Protein 1E6U (pdb70)

Nearest PDB structures (foldseek):
  1e6u-assembly1_A-2  TM=1.003E+00  e=2.466E-68  Escherichia coli
  1e7q-assembly1_A-2  TM=1.003E+00  e=1.513E-66  Escherichia coli
  1e7r-assembly1_A-2  TM=1.002E+00  e=4.816E-65  Escherichia coli
  1bsv-assembly1_A  TM=9.997E-01  e=6.888E-65  Escherichia coli K-12
  1e7s-assembly1_A-2  TM=1.002E+00  e=2.016E-64  Escherichia coli

Foldseek 3Di:
DAAEEEEAPCLALLNVLLCVVCVPPPSYDYDYDDCVRAVLLDLVRLLVCLQPPRHQEYEHPDADDAAQVCLQVPVVCRQNSLLRSLCSNLVSCVVNVRQFYEAEAELQLFAQPADPPHELVSHPVHHGDVSCVSNSVSRVVSQVSQLVCCVPPVGHYAYEYEFAEAFPRDDQDLPGPRCLSNLLNQLLVCQVVVPQEDEDEADQQAKGFYAYSNLVSVLRVLLRPDPPVLQCVLAPSNSRYAYRGQSDIDTSNVLNVLSNVLSVPPHYYHYDNVGDDRDRYYHHDRVSSVVSPRHGDADSNRRSNNRSVSVVVPD

Secondary structure (DSSP, 8-state):
--EEEEEETTTSHHHHHHHHHHTT-TTEEEE---TTT--TT-HHHHHHHHHHH--SEEEE-------HHHHHH-HHHHHHHHHHHHHHHHHHHHHTT--EEEEE--GGGS-TT--SSB-GGGTTSSPPPGGGHHHHHHHHHHHHHHHHHHHHH--EEEEEEE-EEESTT----TT-SSHHHHHHHHHHHHHHHT-SEEEEES-S--EE-EEEHHHHHHHHHHHHHS-HHHHHHTSBTTB--EEES-S--EEHHHHHHHHHHHHT--SEEEEETTSPP--SB--B--HHHHHTT------HHHHHHHHHHHHHHT-

Sequence (315 aa):
AKQRVFIAGHRGMVGSAIRRQLEQRGDVELVLRTRDELNLLDSRAVHDFFASERIDQVYLAAAKVGGIVANNTYPADFIYQNMMIESNIIHAAHQNDVNKLLFLGSSCIYPKLAKQPMAESELLQGTLEPTNEPYAIAKIAGIKLCESYNRQYGRDYRSVMPTNLYGPHDNFHPSNSHVIPALLRRFHEATAQKAPDVVVWGSGTPMREFLHVDDMAAASIHVMELAHEVWLENTQPMLSHINVGTGVDCTIRELAQTIAKVVGYKGRVVFDASKPDGTPRKLLDVTRLHQLGWYHEISLEAGLASTYQWFLENQ

InterPro domains:
  IPR001509 NAD-dependent epimerase/dehydratase [PF01370] (6-227)
  IPR028614 GDP-L-fucose synthase/GDP-L-colitose synthase [MF_00956] (3-314)
  IPR028614 GDP-L-fucose synthase/GDP-L-colitose synthase [cd05239] (5-313)
  IPR036291 NAD(P)-binding domain superfamily [SSF51735] (1-318)

Organism: Escherichia coli (strain K12) (NCBI:txid83333)

Structure (mmCIF, N/CA/C/O backbone):
data_1E6U
#
_entry.id   1E6U
#
_cell.length_a   102.800
_cell.length_b   102.800
_cell.length_c   74.900
_cell.angle_alpha   90.00
_cell.angle_beta   90.00
_cell.angle_gamma   120.00
#
_symmetry.space_group_name_H-M   'P 32 2 1'
#
loop_
_entity.id
_entity.type
_entity.pdbx_description
1 polymer 'GDP-FUCOSE SYNTHETASE'
2 non-polymer 'NADP NICOTINAMIDE-ADENINE-DINUCLEOTIDE PHOSPHATE'
3 non-polymer ACETYLPHOSPHATE
4 non-polymer 'SULFATE ION'
5 non-polymer 2-AMINO-2-HYDROXYMETHYL-PROPANE-1,3-DIOL
6 water water
#
loop_
_atom_site.group_PDB
_atom_site.id
_atom_site.type_symbol
_atom_site.label_atom_id
_atom_site.label_alt_id
_atom_site.label_comp_id
_atom_site.label_asym_id
_atom_site.label_entity_id
_atom_site.label_seq_id
_atom_site.pdbx_PDB_ins_code
_atom_site.Cartn_x
_atom_site.Cartn_y
_atom_site.Cartn_z
_atom_site.occupancy
_atom_site.B_iso_or_equiv
_atom_site.auth_seq_id
_atom_site.auth_comp_id
_atom_site.auth_asym_id
_atom_site.auth_atom_id
_atom_site.pdbx_PDB_model_num
ATOM 1 N N . ALA A 1 2 ? 77.294 -7.956 45.295 1.00 67.96 2 ALA A N 1
ATOM 2 C CA . ALA A 1 2 ? 77.633 -7.267 44.030 1.00 63.78 2 ALA A CA 1
ATOM 3 C C . ALA A 1 2 ? 76.447 -6.402 43.592 1.00 58.11 2 ALA A C 1
ATOM 4 O O . ALA A 1 2 ? 75.308 -6.847 43.440 1.00 58.17 2 ALA A O 1
ATOM 6 N N . LYS A 1 3 ? 76.710 -5.102 43.579 1.00 53.06 3 LYS A N 1
ATOM 7 C CA . LYS A 1 3 ? 75.641 -4.191 43.138 1.00 45.61 3 LYS A CA 1
ATOM 8 C C . LYS A 1 3 ? 75.357 -4.516 41.661 1.00 45.71 3 LYS A C 1
ATOM 9 O O . LYS A 1 3 ? 76.239 -4.942 40.909 1.00 46.16 3 LYS A O 1
ATOM 15 N N . GLN A 1 4 ? 74.109 -4.337 41.282 1.00 38.46 4 GLN A N 1
ATOM 16 C CA . GLN A 1 4 ? 73.748 -4.466 39.850 1.00 35.14 4 GLN A CA 1
ATOM 17 C C . GLN A 1 4 ? 74.388 -3.271 39.111 1.00 31.77 4 GLN A C 1
ATOM 18 O O . GLN A 1 4 ? 74.229 -2.121 39.546 1.00 33.53 4 GLN A O 1
ATOM 24 N N . ARG A 1 5 ? 74.990 -3.513 37.975 1.00 29.55 5 ARG A N 1
ATOM 25 C CA . ARG A 1 5 ? 75.563 -2.494 37.110 1.00 27.92 5 ARG A CA 1
ATOM 26 C C . ARG A 1 5 ? 74.510 -2.084 36.073 1.00 26.21 5 ARG A C 1
ATOM 27 O O . ARG A 1 5 ? 74.012 -2.877 35.260 1.00 26.36 5 ARG A O 1
ATOM 35 N N . VAL A 1 6 ? 74.064 -0.835 36.235 1.00 24.20 6 VAL A N 1
ATOM 36 C CA . VAL A 1 6 ? 72.918 -0.316 35.482 1.00 23.79 6 VAL A CA 1
ATOM 37 C C . VAL A 1 6 ? 73.336 0.791 34.538 1.00 23.46 6 VAL A C 1
ATOM 38 O O . VAL A 1 6 ? 73.855 1.829 34.993 1.00 24.47 6 VAL A O 1
ATOM 42 N N . PHE A 1 7 ? 73.171 0.534 33.236 1.00 22.86 7 PHE A N 1
ATOM 43 C CA . PHE A 1 7 ? 73.488 1.551 32.240 1.00 22.63 7 PHE A CA 1
ATOM 44 C C . PHE A 1 7 ? 72.226 2.360 31.955 1.00 21.86 7 PHE A C 1
ATOM 45 O O . PHE A 1 7 ? 71.231 1.763 31.550 1.00 22.35 7 PHE A O 1
ATOM 53 N N . ILE A 1 8 ? 72.238 3.655 32.226 1.00 21.55 8 ILE A N 1
ATOM 54 C CA . ILE A 1 8 ? 71.131 4.529 31.857 1.00 20.73 8 ILE A CA 1
ATOM 55 C C . ILE A 1 8 ? 71.572 5.245 30.581 1.00 20.50 8 ILE A C 1
ATOM 56 O O . ILE A 1 8 ? 72.386 6.166 30.585 1.00 21.94 8 ILE A O 1
ATOM 61 N N . ALA A 1 9 ? 71.080 4.734 29.434 1.00 21.55 9 ALA A N 1
ATOM 62 C CA . ALA A 1 9 ? 71.393 5.373 28.156 1.00 20.17 9 ALA A CA 1
ATOM 63 C C . ALA A 1 9 ? 70.652 6.720 28.122 1.00 20.33 9 ALA A C 1
ATOM 6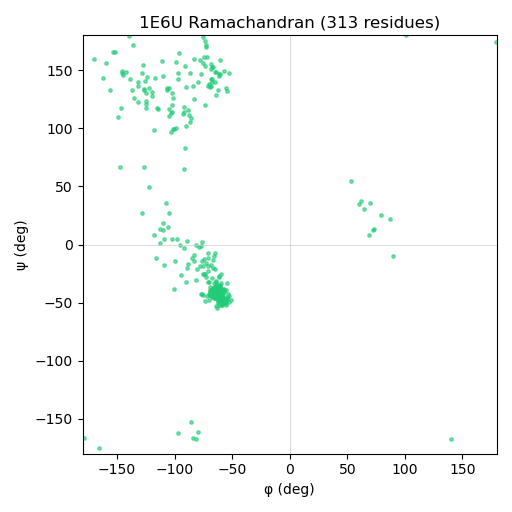4 O O . ALA A 1 9 ? 69.498 6.791 28.566 1.00 22.85 9 ALA A O 1
ATOM 66 N N . GLY A 1 10 ? 71.310 7.775 27.643 1.00 20.81 10 GLY A N 1
ATOM 67 C CA . GLY A 1 10 ? 70.655 9.084 27.610 1.00 21.97 10 GLY A CA 1
ATOM 68 C C . GLY A 1 10 ? 70.429 9.716 28.969 1.00 20.79 10 GLY A C 1
ATOM 69 O O . GLY A 1 10 ? 69.465 10.394 29.258 1.00 22.72 10 GLY A O 1
ATOM 70 N N . HIS A 1 11 ? 71.402 9.484 29.897 1.00 22.15 11 HIS A N 1
ATOM 71 C CA . HIS A 1 11 ? 71.214 9.926 31.274 1.00 22.85 11 HIS A CA 1
ATOM 72 C C . HIS A 1 11 ? 71.168 11.426 31.538 1.00 23.53 11 HIS A C 1
ATOM 73 O O . HIS A 1 11 ? 70.765 11.765 32.664 1.00 24.64 11 HIS A O 1
ATOM 80 N N . ARG A 1 12 ? 71.553 12.259 30.579 1.00 23.39 12 ARG A N 1
ATOM 81 C CA . ARG A 1 12 ? 71.399 13.692 30.751 1.00 24.39 12 ARG A CA 1
ATOM 82 C C . ARG A 1 12 ? 70.066 14.181 30.185 1.00 26.18 12 ARG A C 1
ATOM 83 O O . ARG A 1 12 ? 69.755 15.366 30.303 1.00 28.38 12 ARG A O 1
ATOM 91 N N . GLY A 1 13 ? 69.290 13.285 29.585 1.00 22.63 13 GLY A N 1
ATOM 92 C CA . GLY A 1 13 ? 68.000 13.700 29.059 1.00 24.19 13 GLY A CA 1
ATOM 93 C C . GLY A 1 13 ? 67.014 13.939 30.181 1.00 21.79 13 GLY A C 1
ATOM 94 O O . GLY A 1 13 ? 67.245 13.701 31.403 1.00 23.11 13 GLY A O 1
ATOM 95 N N . MET A 1 14 ? 65.827 14.417 29.813 1.00 23.41 14 MET A N 1
ATOM 96 C CA . MET A 1 14 ? 64.807 14.652 30.839 1.00 22.12 14 MET A CA 1
ATOM 97 C C . MET A 1 14 ? 64.428 13.417 31.623 1.00 21.69 14 MET A C 1
ATOM 98 O O . MET A 1 14 ? 64.436 13.356 32.864 1.00 22.94 14 MET A O 1
ATOM 103 N N . VAL A 1 15 ? 64.086 12.338 30.897 1.00 21.83 15 VAL A N 1
ATOM 104 C CA . VAL A 1 15 ? 63.681 11.093 31.553 1.00 20.67 15 VAL A CA 1
ATOM 105 C C . VAL A 1 15 ? 64.896 10.366 32.137 1.00 19.94 15 VAL A C 1
ATOM 106 O O . VAL A 1 15 ? 64.860 9.908 33.292 1.00 20.85 15 VAL A O 1
ATOM 110 N N . GLY A 1 16 ? 65.977 10.313 31.373 1.00 20.12 16 GLY A N 1
ATOM 111 C CA . GLY A 1 16 ? 67.183 9.602 31.847 1.00 21.21 16 GLY A CA 1
ATOM 112 C C . GLY A 1 16 ? 67.692 10.194 33.142 1.00 20.78 16 GLY A C 1
ATOM 113 O O . GLY A 1 16 ? 68.089 9.452 34.066 1.00 21.55 16 GLY A O 1
ATOM 114 N N . SER A 1 17 ? 67.666 11.529 33.219 1.00 20.38 17 SER A N 1
ATOM 115 C CA . SER A 1 17 ? 68.172 12.180 34.427 1.00 21.45 17 SER A CA 1
ATOM 116 C C . SER A 1 17 ? 67.262 11.927 35.611 1.00 21.00 17 SER A C 1
ATOM 117 O O . SER A 1 17 ? 67.718 11.807 36.768 1.00 22.33 17 SER A O 1
ATOM 120 N N . ALA A 1 18 ? 65.946 11.877 35.395 1.00 20.42 18 ALA A N 1
ATOM 121 C CA . ALA A 1 18 ? 64.987 11.528 36.438 1.00 19.83 18 ALA A CA 1
ATOM 122 C C . ALA A 1 18 ? 65.253 10.139 37.006 1.00 19.21 18 ALA A C 1
ATOM 123 O O . ALA A 1 18 ? 65.205 9.882 38.210 1.00 22.08 18 ALA A O 1
ATOM 125 N N . ILE A 1 19 ? 65.528 9.173 36.097 1.00 20.77 19 ILE A N 1
ATOM 126 C CA . ILE A 1 19 ? 65.828 7.796 36.553 1.00 21.06 19 ILE A CA 1
ATOM 127 C C . ILE A 1 19 ? 67.156 7.831 37.309 1.00 20.23 19 ILE A C 1
ATOM 128 O O . ILE A 1 19 ? 67.258 7.259 38.403 1.00 22.49 19 ILE A O 1
ATOM 133 N N . ARG A 1 20 ? 68.140 8.589 36.831 1.00 20.92 20 ARG A N 1
ATOM 134 C CA . ARG A 1 20 ? 69.441 8.674 37.501 1.00 23.09 20 ARG A CA 1
ATOM 135 C C . ARG A 1 20 ? 69.288 9.271 38.903 1.00 23.42 20 ARG A C 1
ATOM 136 O O . ARG A 1 20 ? 69.910 8.762 39.851 1.00 25.55 20 ARG A O 1
ATOM 150 N N . ARG A 1 21 ? 68.464 10.306 39.043 1.00 22.58 21 ARG A N 1
ATOM 151 C CA . ARG A 1 21 ? 68.357 10.918 40.390 1.00 24.11 21 ARG A CA 1
ATOM 152 C C . ARG A 1 21 ? 67.782 9.933 41.387 1.00 26.34 21 ARG A C 1
ATOM 153 O O . ARG A 1 21 ? 68.171 9.908 42.566 1.00 30.36 21 ARG A O 1
ATOM 161 N N . GLN A 1 22 ? 66.870 9.066 40.986 1.00 24.54 22 GLN A N 1
ATOM 162 C CA . GLN A 1 22 ? 66.346 8.056 41.901 1.00 26.57 22 GLN A CA 1
ATOM 163 C C . GLN A 1 22 ? 67.303 6.913 42.140 1.00 27.60 22 GLN A C 1
ATOM 164 O O . GLN A 1 22 ? 67.509 6.530 43.300 1.00 31.60 22 GLN A O 1
ATOM 170 N N . LEU A 1 23 ? 67.974 6.395 41.130 1.00 24.86 23 LEU A N 1
ATOM 171 C CA . LEU A 1 23 ? 68.881 5.263 41.320 1.00 26.33 23 LEU A CA 1
ATOM 172 C C . LEU A 1 23 ? 70.184 5.668 41.989 1.00 32.74 23 LEU A C 1
ATOM 173 O O . LEU A 1 23 ? 70.755 4.825 42.714 1.00 38.70 23 LEU A O 1
ATOM 178 N N . GLU A 1 24 ? 70.586 6.917 41.850 1.00 31.05 24 GLU A N 1
ATOM 179 C CA . GLU A 1 24 ? 71.802 7.431 42.483 1.00 35.98 24 GLU A CA 1
ATOM 180 C C . GLU A 1 24 ? 71.658 7.269 43.994 1.00 38.61 24 GLU A C 1
ATOM 181 O O . GLU A 1 24 ? 72.643 7.115 44.705 1.00 44.37 24 GLU A O 1
ATOM 187 N N . GLN A 1 25 ? 70.438 7.232 44.496 1.00 45.66 25 GLN A N 1
ATOM 188 C CA . GLN A 1 25 ? 70.268 6.891 45.900 1.00 49.86 25 GLN A CA 1
ATOM 189 C C . GLN A 1 25 ? 70.381 5.439 46.325 1.00 53.75 25 GLN A C 1
ATOM 190 O O . GLN A 1 25 ? 70.445 5.145 47.525 1.00 59.15 25 GLN A O 1
ATOM 196 N N . ARG A 1 26 ? 70.603 4.496 45.442 1.00 49.14 26 ARG A N 1
ATOM 197 C CA . ARG A 1 26 ? 70.418 3.064 45.667 1.00 46.11 26 ARG A CA 1
ATOM 198 C C . ARG A 1 26 ? 71.768 2.377 45.846 1.00 48.40 26 ARG A C 1
ATOM 199 O O . ARG A 1 26 ? 72.598 2.337 44.939 1.00 49.26 26 ARG A O 1
ATOM 207 N N . GLY A 1 27 ? 72.030 1.936 47.058 1.00 51.37 27 GLY A N 1
ATOM 208 C CA . GLY A 1 27 ? 73.331 1.330 47.357 1.00 51.25 27 GLY A CA 1
ATOM 209 C C . GLY A 1 27 ? 73.414 -0.036 46.681 1.00 54.25 27 GLY A C 1
ATOM 210 O O . GLY A 1 27 ? 74.536 -0.552 46.585 1.00 57.47 27 GLY A O 1
ATOM 211 N N . ASP A 1 28 ? 72.266 -0.520 46.188 1.00 50.44 28 ASP A N 1
ATOM 212 C CA . ASP A 1 28 ? 72.344 -1.845 45.519 1.00 47.62 28 ASP A CA 1
ATOM 213 C C . ASP A 1 28 ? 72.646 -1.661 44.052 1.00 48.81 28 ASP A C 1
ATOM 214 O O . ASP A 1 28 ? 72.456 -2.645 43.289 1.00 51.18 28 ASP A O 1
ATOM 219 N N . VAL A 1 29 ? 72.838 -0.382 43.648 1.00 44.11 29 VAL A N 1
ATOM 220 C CA . VAL A 1 29 ? 73.037 -0.135 42.211 1.00 34.09 29 VAL A CA 1
ATOM 221 C C . VAL A 1 29 ? 74.303 0.649 41.907 1.00 32.36 29 VAL A C 1
ATOM 222 O O . VAL A 1 29 ? 74.684 1.628 42.576 1.00 35.93 29 VAL A O 1
ATOM 226 N N . GLU A 1 30 ? 75.074 0.173 40.937 1.00 29.49 30 GLU A N 1
ATOM 227 C CA . GLU A 1 30 ? 76.206 0.899 40.396 1.00 28.21 30 GLU A CA 1
ATOM 228 C C . GLU A 1 30 ? 75.819 1.448 39.023 1.00 27.24 30 GLU A C 1
ATOM 229 O O . GLU A 1 30 ? 75.623 0.675 38.086 1.00 28.64 30 GLU A O 1
ATOM 235 N N . LEU A 1 31 ? 75.796 2.782 38.904 1.00 26.80 31 LEU A N 1
ATOM 236 C CA . LEU A 1 31 ? 75.403 3.383 37.645 1.00 27.20 31 LEU A CA 1
ATOM 237 C C . LEU A 1 31 ? 76.602 3.445 36.707 1.00 28.57 31 LEU A C 1
ATOM 238 O O . LEU A 1 31 ? 77.711 3.864 37.056 1.00 32.19 31 LEU A O 1
ATOM 243 N N . VAL A 1 32 ? 76.349 3.094 35.447 1.00 29.18 32 VAL A N 1
ATOM 244 C CA . VAL A 1 32 ? 77.302 3.209 34.367 1.00 28.53 32 VAL A CA 1
ATOM 245 C C . VAL A 1 32 ? 76.734 4.227 33.398 1.00 26.98 32 VAL A C 1
ATOM 246 O O . VAL A 1 32 ? 75.642 4.012 32.817 1.00 30.00 32 VAL A O 1
ATOM 250 N N . LEU A 1 33 ? 77.426 5.331 33.195 1.00 25.52 33 LEU A N 1
ATOM 251 C CA . LEU A 1 33 ? 76.911 6.467 32.457 1.00 26.44 33 LEU A CA 1
ATOM 252 C C . LEU A 1 33 ? 77.938 6.937 31.436 1.00 29.15 33 LEU A C 1
ATOM 253 O O . LEU A 1 33 ? 79.127 7.022 31.742 1.00 30.49 33 LEU A O 1
ATOM 258 N N . ARG A 1 34 ? 77.486 7.229 30.225 1.00 25.96 34 ARG A N 1
ATOM 259 C CA . ARG A 1 34 ? 78.363 7.734 29.182 1.00 27.00 34 ARG A CA 1
ATOM 260 C C . ARG A 1 34 ? 77.663 8.893 28.494 1.00 28.86 34 ARG A C 1
ATOM 261 O O . ARG A 1 34 ? 76.513 8.778 28.063 1.00 29.02 34 ARG A O 1
ATOM 269 N N . THR A 1 35 ? 78.306 10.058 28.406 1.00 29.72 35 THR A N 1
ATOM 270 C CA . THR A 1 35 ? 77.696 11.163 27.677 1.00 31.98 35 THR A CA 1
ATOM 271 C C . THR A 1 35 ? 77.779 10.822 26.180 1.00 32.91 35 THR A C 1
ATOM 272 O O . THR A 1 35 ? 78.484 9.920 25.731 1.00 30.95 35 THR A O 1
ATOM 276 N N . ARG A 1 36 ? 77.067 11.634 25.390 1.00 34.05 36 ARG A N 1
ATOM 277 C CA . ARG A 1 36 ? 77.095 11.445 23.935 1.00 36.38 36 ARG A CA 1
ATOM 278 C C . ARG A 1 36 ? 78.514 11.595 23.388 1.00 36.90 36 ARG A C 1
ATOM 279 O O . ARG A 1 36 ? 78.951 10.819 22.542 1.00 41.79 36 ARG A O 1
ATOM 287 N N . ASP A 1 37 ? 79.295 12.532 23.961 1.00 38.89 37 ASP A N 1
ATOM 288 C CA . ASP A 1 37 ? 80.684 12.666 23.523 1.00 41.75 37 ASP A CA 1
ATOM 289 C C . ASP A 1 37 ? 81.497 11.421 23.827 1.00 36.78 37 ASP A C 1
ATOM 290 O O . ASP A 1 37 ? 82.377 11.047 23.044 1.00 43.64 37 ASP A O 1
ATOM 295 N N . GLU A 1 38 ? 81.207 10.689 24.898 1.00 34.99 38 GLU A N 1
ATOM 296 C CA . GLU A 1 38 ? 81.941 9.471 25.221 1.00 34.59 38 GLU A CA 1
ATOM 297 C C . GLU A 1 38 ? 81.465 8.245 24.441 1.00 34.94 38 GLU A C 1
ATOM 298 O O . GLU A 1 38 ? 82.222 7.306 24.233 1.00 37.18 38 GLU A O 1
ATOM 304 N N . LEU A 1 39 ? 80.177 8.229 24.099 1.00 30.41 39 LEU A N 1
ATOM 305 C CA . LEU A 1 39 ? 79.617 7.068 23.416 1.00 27.59 39 LEU A CA 1
ATOM 306 C C . LEU A 1 39 ? 78.483 7.518 22.504 1.00 27.51 39 LEU A C 1
ATOM 307 O O . LEU A 1 39 ? 77.422 7.896 23.014 1.00 28.47 39 LEU A O 1
ATOM 312 N N . ASN A 1 40 ? 78.711 7.461 21.215 1.00 26.80 40 ASN A N 1
ATOM 313 C CA . ASN A 1 40 ? 77.705 7.813 20.215 1.00 27.38 40 ASN A CA 1
ATOM 314 C C . ASN A 1 40 ? 76.871 6.559 19.932 1.00 25.87 40 ASN A C 1
ATOM 315 O O . ASN A 1 40 ? 77.355 5.581 19.405 1.00 25.84 40 ASN A O 1
ATOM 320 N N . LEU A 1 41 ? 75.642 6.558 20.462 1.00 22.39 41 LEU A N 1
ATOM 321 C CA . LEU A 1 41 ? 74.776 5.387 20.376 1.00 22.52 41 LEU A CA 1
ATOM 322 C C . LEU A 1 41 ? 74.335 5.016 18.975 1.00 22.45 41 LEU A C 1
ATOM 323 O O . LEU A 1 41 ? 73.791 3.918 18.771 1.00 23.28 41 LEU A O 1
ATOM 328 N N . LEU A 1 42 ? 74.600 5.886 18.002 1.00 24.10 42 LEU A N 1
ATOM 329 C CA . LEU A 1 42 ? 74.367 5.546 16.596 1.00 23.04 42 LEU A CA 1
ATOM 330 C C . LEU A 1 42 ? 75.465 4.634 16.015 1.00 24.04 4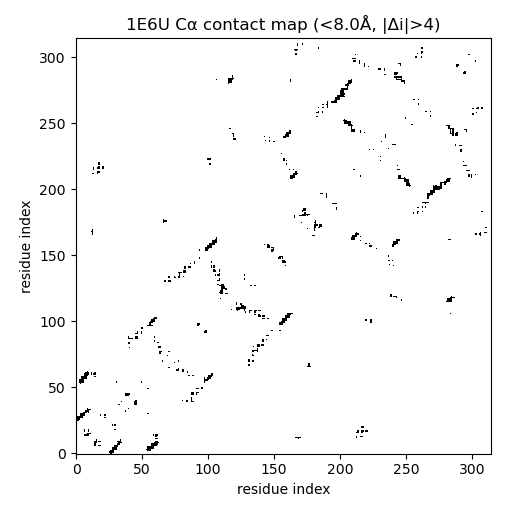2 LEU A C 1
ATOM 331 O O . LEU A 1 42 ? 75.255 4.058 14.941 1.00 27.52 42 LEU A O 1
ATOM 336 N N . ASP A 1 43 ? 76.621 4.588 16.671 1.00 26.17 43 ASP A N 1
ATOM 337 C CA . ASP A 1 43 ? 77.764 3.835 16.140 1.00 27.73 43 ASP A CA 1
ATOM 338 C C . ASP A 1 43 ? 77.729 2.405 16.655 1.00 28.57 43 ASP A C 1
ATOM 339 O O . ASP A 1 43 ? 78.037 2.144 17.821 1.00 29.67 43 ASP A O 1
ATOM 344 N N . SER A 1 44 ? 77.280 1.467 15.807 1.00 27.01 44 SER A N 1
ATOM 345 C CA . SER A 1 44 ? 77.124 0.090 16.217 1.00 28.04 44 SER A CA 1
ATOM 346 C C . SER A 1 44 ? 78.385 -0.467 16.879 1.00 29.90 44 SER A C 1
ATOM 347 O O . SER A 1 44 ? 78.318 -1.121 17.905 1.00 28.26 44 SER A O 1
ATOM 350 N N . ARG A 1 45 ? 79.517 -0.227 16.222 1.00 32.35 45 ARG A N 1
ATOM 351 C CA . ARG A 1 45 ? 80.782 -0.740 16.755 1.00 33.12 45 ARG A CA 1
ATOM 352 C C . ARG A 1 45 ? 81.078 -0.231 18.158 1.00 29.99 45 ARG A C 1
ATOM 353 O O . ARG A 1 45 ? 81.469 -0.987 19.049 1.00 31.92 45 ARG A O 1
ATOM 361 N N . ALA A 1 46 ? 80.857 1.069 18.358 1.00 28.85 46 ALA A N 1
ATOM 362 C CA . ALA A 1 46 ? 81.122 1.670 19.668 1.00 28.78 46 ALA A CA 1
ATOM 363 C C . ALA A 1 46 ? 80.189 1.113 20.740 1.00 27.50 46 ALA A C 1
ATOM 364 O O . ALA A 1 46 ? 80.602 0.880 21.878 1.00 26.95 46 ALA A O 1
ATOM 366 N N . VAL A 1 47 ? 78.931 0.879 20.365 1.00 26.75 47 VAL A N 1
ATOM 367 C CA . VAL A 1 47 ? 77.966 0.349 21.332 1.00 26.17 47 VAL A CA 1
ATOM 368 C C . VAL A 1 47 ? 78.316 -1.081 21.700 1.00 27.20 47 VAL A C 1
ATOM 369 O O . VAL A 1 47 ? 78.322 -1.440 22.889 1.00 27.07 47 VAL A O 1
ATOM 373 N N . HIS A 1 48 ? 78.681 -1.894 20.696 1.00 26.38 48 HIS A N 1
ATOM 374 C CA . HIS A 1 48 ? 79.086 -3.256 20.995 1.00 28.83 48 HIS A CA 1
ATOM 375 C C . HIS A 1 48 ? 80.332 -3.265 21.883 1.00 29.53 48 HIS A C 1
ATOM 376 O O . HIS A 1 48 ? 80.405 -4.050 22.835 1.00 30.40 48 HIS A O 1
ATOM 388 N N . ASP A 1 49 ? 81.301 -2.393 21.602 1.00 29.66 49 ASP A N 1
ATOM 389 C CA . ASP A 1 49 ? 82.536 -2.397 22.388 1.00 31.37 49 ASP A CA 1
ATOM 390 C C . ASP A 1 49 ? 82.263 -2.024 23.839 1.00 30.93 49 ASP A C 1
ATOM 391 O O . ASP A 1 49 ? 82.890 -2.544 24.773 1.00 34.76 49 ASP A O 1
ATOM 396 N N . PHE A 1 50 ? 81.313 -1.094 24.034 1.00 29.61 50 PHE A N 1
ATOM 397 C CA . PHE A 1 50 ? 80.947 -0.676 25.382 1.00 26.62 50 PHE A CA 1
ATOM 398 C C . PHE A 1 50 ? 80.358 -1.882 26.102 1.00 28.80 50 PHE A C 1
ATOM 399 O O . PHE A 1 50 ? 80.759 -2.202 27.233 1.00 29.66 50 PHE A O 1
ATOM 407 N N . PHE A 1 51 ? 79.349 -2.552 25.511 1.00 26.49 51 PHE A N 1
ATOM 408 C CA . PHE A 1 51 ? 78.782 -3.707 26.196 1.00 27.52 51 PHE A CA 1
ATOM 409 C C . PHE A 1 51 ? 79.790 -4.843 26.358 1.00 29.50 51 PHE A C 1
ATOM 410 O O . PHE A 1 51 ? 79.665 -5.587 27.348 1.00 31.91 51 PHE A O 1
ATOM 418 N N . ALA A 1 52 ? 80.727 -4.996 25.422 1.00 30.49 52 ALA A N 1
ATOM 419 C CA . ALA A 1 52 ? 81.691 -6.090 25.549 1.00 33.53 52 ALA A CA 1
ATOM 420 C C . ALA A 1 52 ? 82.740 -5.800 26.618 1.00 35.19 52 ALA A C 1
ATOM 421 O O . ALA A 1 52 ? 83.370 -6.763 27.066 1.00 40.66 52 ALA A O 1
ATOM 423 N N . SER A 1 53 ? 82.851 -4.583 27.110 1.00 34.17 53 SER A N 1
ATOM 424 C CA . SER A 1 53 ? 83.803 -4.282 28.154 1.00 34.99 53 SER A CA 1
ATOM 425 C C . SER A 1 53 ? 83.283 -3.826 29.490 1.00 35.51 53 SER A C 1
ATOM 426 O O . SER A 1 53 ? 84.063 -3.795 30.451 1.00 42.20 53 SER A O 1
ATOM 429 N N . GLU A 1 54 ? 81.999 -3.476 29.643 1.00 32.44 54 GLU A N 1
ATOM 430 C CA . GLU A 1 54 ? 81.538 -2.857 30.869 1.00 33.35 54 GLU A CA 1
ATOM 431 C C . GLU A 1 54 ? 80.651 -3.653 31.790 1.00 33.17 54 GLU A C 1
ATOM 432 O O . GLU A 1 54 ? 80.161 -3.157 32.834 1.00 37.80 54 GLU A O 1
ATOM 438 N N . ARG A 1 55 ? 80.417 -4.917 31.481 1.00 35.44 55 ARG A N 1
ATOM 439 C CA . ARG A 1 55 ? 79.782 -5.840 32.423 1.00 33.68 55 ARG A CA 1
ATOM 440 C C . ARG A 1 55 ? 78.472 -5.285 32.961 1.00 34.31 55 ARG A C 1
ATOM 441 O O . ARG A 1 55 ? 78.197 -5.225 34.149 1.00 34.76 55 ARG A O 1
ATOM 449 N N . ILE A 1 56 ? 77.559 -4.920 32.071 1.00 29.20 56 ILE A N 1
ATOM 450 C CA . ILE A 1 56 ? 76.249 -4.382 32.411 1.00 28.04 56 ILE A CA 1
ATOM 451 C C . ILE A 1 56 ? 75.255 -5.458 32.803 1.00 25.98 56 ILE A C 1
ATOM 452 O O . ILE A 1 56 ? 75.193 -6.516 32.158 1.00 28.90 56 ILE A O 1
ATOM 457 N N . ASP A 1 57 ? 74.432 -5.211 33.804 1.00 25.36 57 ASP A N 1
ATOM 458 C CA . ASP A 1 57 ? 73.361 -6.111 34.218 1.00 25.70 57 ASP A CA 1
ATOM 459 C C . ASP A 1 57 ? 72.013 -5.644 33.689 1.00 25.12 57 ASP A C 1
ATOM 460 O O . ASP A 1 57 ? 71.120 -6.473 33.443 1.00 25.42 57 ASP A O 1
ATOM 465 N N . GLN A 1 58 ? 71.760 -4.331 33.666 1.00 23.24 58 GLN A N 1
ATOM 466 C CA . GLN A 1 58 ? 70.443 -3.813 33.269 1.00 21.70 58 GLN A CA 1
ATOM 467 C C . GLN A 1 58 ? 70.681 -2.534 32.466 1.00 21.24 58 GLN A C 1
ATOM 468 O O . GLN A 1 58 ? 71.609 -1.803 32.681 1.00 22.36 58 GLN A O 1
ATOM 474 N N . VAL A 1 59 ? 69.763 -2.297 31.510 1.00 20.62 59 VAL A N 1
ATOM 475 C CA . VAL A 1 59 ? 69.796 -1.090 30.708 1.00 20.65 59 VAL A CA 1
ATOM 476 C C . VAL A 1 59 ? 68.440 -0.365 30.804 1.00 18.50 59 VAL A C 1
ATOM 477 O O . VAL A 1 59 ? 67.393 -0.973 30.576 1.00 19.24 59 VAL A O 1
ATOM 481 N N . TYR A 1 60 ? 68.497 0.922 31.092 1.00 19.70 60 TYR A N 1
ATOM 482 C CA . TYR A 1 60 ? 67.337 1.806 30.892 1.00 18.37 60 TYR A CA 1
ATOM 483 C C . TYR A 1 60 ? 67.592 2.590 29.607 1.00 19.26 60 TYR A C 1
ATOM 484 O O . TYR A 1 60 ? 68.574 3.350 29.510 1.00 21.74 60 TYR A O 1
ATOM 493 N N . LEU A 1 61 ? 66.762 2.318 28.607 1.00 19.42 61 LEU A N 1
ATOM 494 C CA . LEU A 1 61 ? 67.007 2.897 27.265 1.00 20.37 61 LEU A CA 1
ATOM 495 C C . LEU A 1 61 ? 66.289 4.221 27.148 1.00 20.10 61 LEU A C 1
ATOM 496 O O . LEU A 1 61 ? 65.166 4.255 26.668 1.00 23.44 61 LEU A O 1
ATOM 501 N N . ALA A 1 62 ? 66.923 5.274 27.654 1.00 21.48 62 ALA A N 1
ATOM 502 C CA . ALA A 1 62 ? 66.311 6.611 27.711 1.00 22.48 62 ALA A CA 1
ATOM 503 C C . ALA A 1 62 ? 66.972 7.559 26.748 1.00 22.34 62 ALA A C 1
ATOM 504 O O . ALA A 1 62 ? 66.790 8.787 26.837 1.00 25.76 62 ALA A O 1
ATOM 506 N N . ALA A 1 63 ? 67.795 7.076 25.825 1.00 20.29 63 ALA A N 1
ATOM 507 C CA . ALA A 1 63 ? 68.395 7.856 24.763 1.00 21.35 63 ALA A CA 1
ATOM 508 C C . ALA A 1 63 ? 67.487 7.835 23.535 1.00 24.35 63 ALA A C 1
ATOM 509 O O . ALA A 1 63 ? 67.005 6.766 23.141 1.00 24.11 63 ALA A O 1
ATOM 511 N N . ALA A 1 64 ? 67.286 8.986 22.909 1.00 22.37 64 ALA A N 1
ATOM 512 C CA . ALA A 1 64 ? 66.409 9.108 21.753 1.00 20.08 64 ALA A CA 1
ATOM 513 C C . ALA A 1 64 ? 66.590 10.483 21.121 1.00 21.86 64 ALA A C 1
ATOM 514 O O . ALA A 1 64 ? 67.090 11.395 21.800 1.00 23.13 64 ALA A O 1
ATOM 516 N N . LYS A 1 65 ? 66.208 10.610 19.873 1.00 21.24 65 LYS A N 1
ATOM 517 C CA . LYS A 1 65 ? 66.044 11.897 19.220 1.00 22.19 65 LYS A CA 1
ATOM 518 C C . LYS A 1 65 ? 64.570 12.280 19.419 1.00 20.85 65 LYS A C 1
ATOM 519 O O . LYS A 1 65 ? 63.678 11.592 18.897 1.00 20.47 65 LYS A O 1
ATOM 525 N N . VAL A 1 66 ? 64.358 13.340 20.186 1.00 21.46 66 VAL A N 1
ATOM 526 C CA . VAL A 1 66 ? 63.013 13.778 20.587 1.00 21.63 66 VAL A CA 1
ATOM 527 C C . VAL A 1 66 ? 62.844 15.253 20.255 1.00 22.50 66 VAL A C 1
ATOM 528 O O . VAL A 1 66 ? 63.829 16.002 20.356 1.00 26.56 66 VAL A O 1
ATOM 532 N N . GLY A 1 67 ? 61.610 15.626 19.911 1.00 21.40 67 GLY A N 1
ATOM 533 C CA . GLY A 1 67 ? 61.336 17.045 19.641 1.00 22.66 67 GLY A CA 1
ATOM 534 C C . GLY A 1 67 ? 59.828 17.259 19.616 1.00 21.84 67 GLY A C 1
ATOM 535 O O . GLY A 1 67 ? 59.018 16.357 19.804 1.00 24.17 67 GLY A O 1
ATOM 536 N N . GLY A 1 68 ? 59.475 18.495 19.278 1.00 24.44 68 GLY A N 1
ATOM 537 C CA . GLY A 1 68 ? 58.102 18.920 19.165 1.00 24.36 68 GLY A CA 1
ATOM 538 C C . GLY A 1 68 ? 57.569 18.884 17.755 1.00 21.35 68 GLY A C 1
ATOM 539 O O . GLY A 1 68 ? 58.086 18.174 16.884 1.00 21.26 68 GLY A O 1
ATOM 540 N N . ILE A 1 69 ? 56.457 19.593 17.516 1.00 20.29 69 ILE A N 1
ATOM 541 C CA . ILE A 1 69 ? 55.777 19.492 16.244 1.00 21.00 69 ILE A CA 1
ATOM 542 C C . ILE A 1 69 ? 56.639 20.007 15.094 1.00 20.74 69 ILE A C 1
ATOM 543 O O . ILE A 1 69 ? 56.623 19.346 14.038 1.00 21.70 69 ILE A O 1
ATOM 551 N N . VAL A 1 70 ? 57.298 21.143 15.241 1.00 18.98 70 VAL A N 1
ATOM 552 C CA . VAL A 1 70 ? 58.101 21.649 14.120 1.00 20.31 70 VAL A CA 1
ATOM 553 C C . VAL A 1 70 ? 59.224 20.676 13.845 1.00 21.00 70 VAL A C 1
ATOM 554 O O . VAL A 1 70 ? 59.461 20.319 12.684 1.00 21.62 70 VAL A O 1
ATOM 558 N N . ALA A 1 71 ? 59.905 20.200 14.893 1.00 19.18 71 ALA A N 1
ATOM 559 C CA . ALA A 1 71 ? 61.052 19.324 14.673 1.00 20.23 71 ALA A CA 1
ATOM 560 C C . ALA A 1 71 ? 60.630 18.033 13.989 1.00 19.20 71 ALA A C 1
ATOM 561 O O . ALA A 1 71 ? 61.292 17.606 13.049 1.00 20.54 71 ALA A O 1
ATOM 563 N N . ASN A 1 72 ? 59.563 17.411 14.453 1.00 18.72 72 ASN A N 1
ATOM 564 C CA . ASN A 1 72 ? 59.137 16.141 13.884 1.00 19.19 72 ASN A CA 1
ATOM 565 C C . ASN A 1 72 ? 58.735 16.301 12.420 1.00 21.87 72 ASN A C 1
ATOM 566 O O . ASN A 1 72 ? 58.910 15.334 11.654 1.00 27.04 72 ASN A O 1
ATOM 571 N N . ASN A 1 73 ? 58.095 17.394 12.029 1.00 20.03 73 ASN A N 1
ATOM 572 C CA . ASN A 1 73 ? 57.740 17.573 10.632 1.00 20.12 73 ASN A CA 1
ATOM 573 C C . ASN A 1 73 ? 58.886 18.076 9.761 1.00 21.20 73 ASN A C 1
ATOM 574 O O . ASN A 1 73 ? 58.806 17.896 8.538 1.00 23.89 73 ASN A O 1
ATOM 579 N N . THR A 1 74 ? 59.897 18.689 10.389 1.00 19.89 74 THR A N 1
ATOM 580 C CA . THR A 1 74 ? 60.985 19.253 9.585 1.00 20.67 74 THR A CA 1
ATOM 581 C C . THR A 1 74 ? 62.114 18.284 9.342 1.00 19.73 74 THR A C 1
ATOM 582 O O . THR A 1 74 ? 62.794 18.347 8.318 1.00 20.24 74 THR A O 1
ATOM 586 N N . TYR A 1 75 ? 62.372 17.384 10.323 1.00 18.41 75 TYR A N 1
ATOM 587 C CA . TYR A 1 75 ? 63.486 16.463 10.235 1.00 17.95 75 TYR A CA 1
ATOM 588 C C . TYR A 1 75 ? 63.020 15.002 10.317 1.00 16.34 75 TYR A C 1
ATOM 589 O O . TYR A 1 75 ? 63.512 14.238 11.156 1.00 18.93 75 TYR A O 1
ATOM 598 N N . PRO A 1 76 ? 62.036 14.612 9.535 1.00 17.05 76 PRO A N 1
ATOM 599 C CA . PRO A 1 76 ? 61.437 13.282 9.722 1.00 17.20 76 PRO A CA 1
ATOM 600 C C . PRO A 1 76 ? 62.447 12.183 9.557 1.00 17.41 76 PRO A C 1
ATOM 601 O O . PRO A 1 76 ? 62.389 11.141 10.240 1.00 18.22 76 PRO A O 1
ATOM 605 N N . ALA A 1 77 ? 63.388 12.271 8.600 1.00 16.29 77 ALA A N 1
ATOM 606 C CA . ALA A 1 77 ? 64.360 11.242 8.362 1.00 17.42 77 ALA A CA 1
ATOM 607 C C . ALA A 1 77 ? 65.244 11.064 9.576 1.00 18.06 77 ALA A C 1
ATOM 608 O O . ALA A 1 77 ? 65.542 9.957 10.023 1.00 19.56 77 ALA A O 1
ATOM 610 N N . ASP A 1 78 ? 65.655 12.164 10.199 1.00 18.43 78 ASP A N 1
ATOM 611 C CA . ASP A 1 78 ? 66.495 12.128 11.379 1.00 18.61 78 ASP A CA 1
ATOM 612 C C . ASP A 1 78 ? 65.763 11.448 12.522 1.00 18.03 78 ASP A C 1
ATOM 613 O O . ASP A 1 78 ? 66.351 10.615 13.235 1.00 21.55 78 ASP A O 1
ATOM 618 N N . PHE A 1 79 ? 64.462 11.701 12.684 1.00 17.15 79 PHE A N 1
ATOM 619 C CA . PHE A 1 79 ? 63.710 11.102 13.782 1.00 18.96 79 PHE A CA 1
ATOM 620 C C . PHE A 1 79 ? 63.573 9.600 13.599 1.00 19.06 79 PHE A C 1
ATOM 621 O O . PHE A 1 79 ? 63.690 8.855 14.578 1.00 24.73 79 PHE A O 1
ATOM 629 N N . ILE A 1 80 ? 63.227 9.135 12.388 1.00 16.98 80 ILE A N 1
ATOM 630 C CA . ILE A 1 80 ? 63.068 7.694 12.235 1.00 15.56 80 ILE A CA 1
ATOM 631 C C . ILE A 1 80 ? 64.415 7.014 12.235 1.00 15.37 80 ILE A C 1
ATOM 632 O O . ILE A 1 80 ? 64.610 5.978 12.930 1.00 17.22 80 ILE A O 1
ATOM 637 N N . TYR A 1 81 ? 65.400 7.466 11.478 1.00 16.60 81 TYR A N 1
ATOM 638 C CA . TYR A 1 81 ? 66.701 6.802 11.375 1.00 16.63 81 TYR A CA 1
ATOM 639 C C . TYR A 1 81 ? 67.406 6.740 12.716 1.00 16.62 81 TYR A C 1
ATOM 640 O O . TYR A 1 81 ? 67.896 5.706 13.161 1.00 17.65 81 TYR A O 1
ATOM 649 N N . GLN A 1 82 ? 67.524 7.903 13.387 1.00 17.11 82 GLN A N 1
ATOM 650 C CA . GLN A 1 82 ? 68.342 7.916 14.601 1.00 17.45 82 GLN A CA 1
ATOM 651 C C . GLN A 1 82 ? 67.704 7.025 15.648 1.00 16.09 82 GLN A C 1
ATOM 652 O O . GLN A 1 82 ? 68.439 6.300 16.361 1.00 18.96 82 GLN A O 1
ATOM 658 N N . ASN A 1 83 ? 66.402 7.063 15.833 1.00 16.91 83 ASN A N 1
ATOM 659 C CA . ASN A 1 83 ? 65.770 6.229 16.853 1.00 17.53 83 ASN A CA 1
ATOM 660 C C . ASN A 1 83 ? 65.866 4.754 16.464 1.00 19.44 83 ASN A C 1
ATOM 661 O O . ASN A 1 83 ? 66.060 3.959 17.389 1.00 19.15 83 ASN A O 1
ATOM 666 N N . MET A 1 84 ? 65.649 4.407 15.204 1.00 16.71 84 MET A N 1
ATOM 667 C CA . MET A 1 84 ? 65.818 2.999 14.841 1.00 16.28 84 MET A CA 1
ATOM 668 C C . MET A 1 84 ? 67.250 2.550 15.155 1.00 17.26 84 MET A C 1
ATOM 669 O O . MET A 1 84 ? 67.399 1.433 15.684 1.00 18.20 84 MET A O 1
ATOM 674 N N . MET A 1 85 ? 68.270 3.323 14.832 1.00 16.97 85 MET A N 1
ATOM 675 C CA . MET A 1 85 ? 69.626 2.890 15.035 1.00 18.37 85 MET A CA 1
ATOM 676 C C . MET A 1 85 ? 70.028 2.795 16.504 1.00 18.52 85 MET A C 1
ATOM 677 O O . MET A 1 85 ? 70.661 1.838 16.929 1.00 19.81 85 MET A O 1
ATOM 682 N N . ILE A 1 86 ? 69.640 3.794 17.279 1.00 18.47 86 ILE A N 1
ATOM 683 C CA . ILE A 1 86 ? 69.979 3.769 18.712 1.00 20.12 86 ILE A CA 1
ATOM 684 C C . ILE A 1 86 ? 69.349 2.512 19.317 1.00 19.42 86 ILE A C 1
ATOM 685 O O . ILE A 1 86 ? 69.998 1.783 20.079 1.00 20.92 86 ILE A O 1
ATOM 690 N N . GLU A 1 87 ? 68.052 2.307 19.094 1.00 19.41 87 GLU A N 1
ATOM 691 C CA . GLU A 1 87 ? 67.342 1.174 19.667 1.00 19.01 87 GLU A CA 1
ATOM 692 C C . GLU A 1 87 ? 67.948 -0.165 19.218 1.00 18.93 87 GLU A C 1
ATOM 693 O O . GLU A 1 87 ? 68.139 -1.087 20.051 1.00 20.17 87 GLU A O 1
ATOM 699 N N . SER A 1 88 ? 68.175 -0.300 17.934 1.00 18.50 88 SER A N 1
ATOM 700 C CA . SER A 1 88 ? 68.693 -1.556 17.366 1.00 19.74 88 SER A CA 1
ATOM 701 C C . SER A 1 88 ? 70.077 -1.817 17.953 1.00 20.11 88 SER A C 1
ATOM 702 O O . SER A 1 88 ? 70.412 -2.964 18.285 1.00 19.81 88 SER A O 1
ATOM 705 N N . ASN A 1 89 ? 70.914 -0.790 17.964 1.00 18.46 89 ASN A N 1
ATOM 706 C CA . ASN A 1 89 ? 72.276 -0.993 18.443 1.00 20.05 89 ASN A CA 1
ATOM 707 C C . ASN A 1 89 ? 72.306 -1.413 19.911 1.00 19.21 89 ASN A C 1
ATOM 708 O O . ASN A 1 89 ? 73.012 -2.352 20.260 1.00 22.13 89 ASN A O 1
ATOM 713 N N . ILE A 1 90 ? 71.502 -0.761 20.749 1.00 19.40 90 ILE A N 1
ATOM 714 C CA . ILE A 1 90 ? 71.524 -1.098 22.163 1.00 19.68 90 ILE A CA 1
ATOM 715 C C . ILE A 1 90 ? 70.922 -2.456 22.427 1.00 18.41 90 ILE A C 1
ATOM 716 O O . ILE A 1 90 ? 71.477 -3.258 23.202 1.00 20.80 90 ILE A O 1
ATOM 721 N N . ILE A 1 91 ? 69.750 -2.743 21.861 1.00 18.63 91 ILE A N 1
ATOM 722 C CA . ILE A 1 91 ? 69.086 -4.018 22.167 1.00 18.42 91 ILE A CA 1
ATOM 723 C C . ILE A 1 91 ? 69.906 -5.192 21.637 1.00 18.91 91 ILE A C 1
ATOM 724 O O . ILE A 1 91 ? 70.104 -6.178 22.391 1.00 20.49 91 ILE A O 1
ATOM 729 N N . HIS A 1 92 ? 70.455 -5.066 20.447 1.00 18.66 92 HIS A N 1
ATOM 730 C CA . HIS A 1 92 ? 71.245 -6.174 19.887 1.00 19.93 92 HIS A CA 1
ATOM 731 C C . HIS A 1 92 ? 72.565 -6.356 20.642 1.00 20.15 92 HIS A C 1
ATOM 732 O O . HIS A 1 92 ? 72.932 -7.476 21.009 1.00 23.07 92 HIS A O 1
ATOM 739 N N . ALA A 1 93 ? 73.228 -5.243 20.966 1.00 21.08 93 ALA A N 1
ATOM 740 C CA . ALA A 1 93 ? 74.460 -5.352 21.746 1.00 22.92 93 ALA A CA 1
ATOM 741 C C . ALA A 1 93 ? 74.230 -5.916 23.128 1.00 23.29 93 ALA A C 1
ATOM 742 O O . ALA A 1 93 ? 75.073 -6.653 23.708 1.00 23.11 93 ALA A O 1
ATOM 744 N N . ALA A 1 94 ? 73.124 -5.502 23.770 1.00 20.65 94 ALA A N 1
ATOM 745 C CA . ALA A 1 94 ? 72.789 -6.018 25.083 1.00 20.95 94 ALA A CA 1
ATOM 746 C C . ALA A 1 94 ? 72.653 -7.527 24.996 1.00 22.36 94 ALA A C 1
ATOM 747 O O . ALA A 1 94 ? 73.229 -8.309 25.780 1.00 24.11 94 ALA A O 1
ATOM 749 N N . HIS A 1 95 ? 71.886 -8.022 24.032 1.00 20.30 95 HIS A N 1
ATOM 750 C CA . HIS A 1 95 ? 71.646 -9.436 23.844 1.00 20.90 95 HIS A CA 1
ATOM 751 C C . HIS A 1 95 ? 72.957 -10.193 23.562 1.00 21.65 95 HIS A C 1
ATOM 752 O O . HIS A 1 95 ? 73.203 -11.226 24.207 1.00 22.98 95 HIS A O 1
ATOM 759 N N . GLN A 1 96 ? 73.793 -9.646 22.713 1.00 22.34 96 GLN A N 1
ATOM 760 C CA . GLN A 1 96 ? 75.055 -10.302 22.350 1.00 23.66 96 GLN A CA 1
ATOM 761 C C . GLN A 1 96 ? 76.012 -10.382 23.516 1.00 24.51 96 GLN A C 1
ATOM 762 O O . GLN A 1 96 ? 76.884 -11.266 23.540 1.00 28.57 96 GLN A O 1
ATOM 771 N N . ASN A 1 97 ? 75.825 -9.560 24.529 1.00 24.41 97 ASN A N 1
ATOM 772 C CA . ASN A 1 97 ? 76.648 -9.506 25.709 1.00 25.41 97 ASN A CA 1
ATOM 773 C C . ASN A 1 97 ? 75.932 -10.020 26.956 1.00 25.20 97 ASN A C 1
ATOM 774 O O . ASN A 1 97 ? 76.400 -9.787 28.095 1.00 30.81 97 ASN A O 1
ATOM 779 N N . ASP A 1 98 ? 74.859 -10.780 26.780 1.00 24.93 98 ASP A N 1
ATOM 780 C CA . ASP A 1 98 ? 74.191 -11.433 27.883 1.00 28.23 98 ASP A CA 1
ATOM 781 C C . ASP A 1 98 ? 73.662 -10.480 28.945 1.00 26.09 98 ASP A C 1
ATOM 782 O O . ASP A 1 98 ? 73.499 -10.833 30.114 1.00 29.86 98 ASP A O 1
ATOM 791 N N . VAL A 1 99 ? 73.214 -9.304 28.477 1.00 22.57 99 VAL A N 1
ATOM 792 C CA . VAL A 1 99 ? 72.465 -8.407 29.333 1.00 22.44 99 VAL A CA 1
ATOM 793 C C . VAL A 1 99 ? 70.979 -8.797 29.231 1.00 23.06 99 VAL A C 1
ATOM 794 O O . VAL A 1 99 ? 70.384 -8.778 28.135 1.00 24.16 99 VAL A O 1
ATOM 798 N N . ASN A 1 100 ? 70.445 -9.324 30.331 1.00 21.60 100 ASN A N 1
ATOM 799 C CA . ASN A 1 100 ? 69.122 -9.956 30.272 1.00 20.81 100 ASN A CA 1
ATOM 800 C C . ASN A 1 100 ? 67.964 -9.007 30.530 1.00 21.59 100 ASN A C 1
ATOM 801 O O . ASN A 1 100 ? 66.848 -9.353 30.166 1.00 21.77 100 ASN A O 1
ATOM 806 N N . LYS A 1 101 ? 68.221 -7.872 31.171 1.00 20.79 101 LYS A N 1
ATOM 807 C CA . LYS A 1 101 ? 67.188 -6.958 31.596 1.00 20.57 101 LYS A CA 1
ATOM 808 C C . LYS A 1 101 ? 67.368 -5.593 30.939 1.00 18.81 101 LYS A C 1
ATOM 809 O O . LYS A 1 101 ? 68.427 -4.961 30.971 1.00 19.84 101 LYS A O 1
ATOM 815 N N . LEU A 1 102 ? 66.282 -5.126 30.329 1.00 19.85 102 LEU A N 1
ATOM 816 C CA . LEU A 1 102 ? 66.288 -3.821 29.664 1.00 19.41 102 LEU A CA 1
ATOM 817 C C . LEU A 1 102 ? 64.910 -3.226 29.846 1.00 18.09 102 LEU A C 1
ATOM 818 O O . LEU A 1 102 ? 63.915 -3.942 29.935 1.00 19.04 102 LEU A O 1
ATOM 823 N N . LEU A 1 103 ? 64.831 -1.887 29.946 1.00 18.44 103 LEU A N 1
ATOM 824 C CA . LEU A 1 103 ? 63.563 -1.183 29.977 1.00 18.00 103 LEU A CA 1
ATOM 825 C C . LEU A 1 103 ? 63.605 -0.148 28.836 1.00 18.22 103 LEU A C 1
ATOM 826 O O . LEU A 1 103 ? 64.477 0.733 28.799 1.00 20.41 103 LEU A O 1
ATOM 831 N N . PHE A 1 104 ? 62.692 -0.321 27.891 1.00 18.08 104 PHE A N 1
ATOM 832 C CA . PHE A 1 104 ? 62.590 0.559 26.752 1.00 18.38 104 PHE A CA 1
ATOM 833 C C . PHE A 1 104 ? 61.515 1.610 26.993 1.00 20.52 104 PHE A C 1
ATOM 834 O O . PHE A 1 104 ? 60.446 1.306 27.485 1.00 19.54 104 PHE A O 1
ATOM 842 N N . LEU A 1 105 ? 61.772 2.833 26.537 1.00 27.08 105 LEU A N 1
ATOM 843 C CA . LEU A 1 105 ? 60.695 3.857 26.605 1.00 28.44 105 LEU A CA 1
ATOM 844 C C . LEU A 1 105 ? 59.971 4.148 25.309 1.00 28.58 105 LEU A C 1
ATOM 845 O O . LEU A 1 105 ? 60.638 4.538 24.330 1.00 35.50 105 LEU A O 1
ATOM 850 N N . GLY A 1 106 ? 58.692 3.947 25.270 1.00 29.54 106 GLY A N 1
ATOM 851 C CA . GLY A 1 106 ? 57.825 4.334 24.169 1.00 28.13 106 GLY A CA 1
ATOM 852 C C . GLY A 1 106 ? 57.414 5.796 24.390 1.00 28.97 106 GLY A C 1
ATOM 853 O O . GLY A 1 106 ? 58.048 6.594 25.044 1.00 31.21 106 GLY A O 1
ATOM 854 N N . SER A 1 107 ? 56.289 6.113 23.870 1.00 30.49 107 SER A N 1
ATOM 855 C CA . SER A 1 107 ? 55.703 7.455 23.886 1.00 28.97 107 SER A CA 1
ATOM 856 C C . SER A 1 107 ? 54.221 7.225 23.560 1.00 27.98 107 SER A C 1
ATOM 857 O O . SER A 1 107 ? 53.867 6.369 22.763 1.00 37.70 107 SER A O 1
ATOM 860 N N . SER A 1 108 ? 53.360 7.981 24.173 1.00 27.64 108 SER A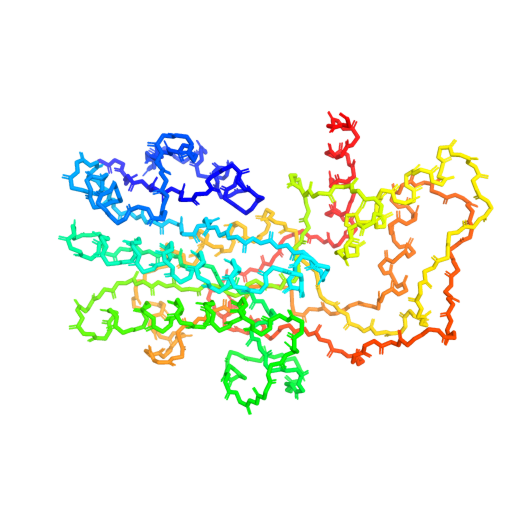 N 1
ATOM 861 C CA . SER A 1 108 ? 51.916 7.880 23.945 1.00 28.26 108 SER A CA 1
ATOM 862 C C . SER A 1 108 ? 51.548 8.353 22.542 1.00 32.06 108 SER A C 1
ATOM 863 O O . SER A 1 108 ? 50.477 7.941 22.060 1.00 27.59 108 SER A O 1
ATOM 866 N N . CYS A 1 109 ? 52.462 9.084 21.909 1.00 35.23 109 CYS A N 1
ATOM 867 C CA . CYS A 1 109 ? 52.189 9.545 20.556 1.00 30.61 109 CYS A CA 1
ATOM 868 C C . CYS A 1 109 ? 52.228 8.414 19.592 1.00 29.64 109 CYS A C 1
ATOM 869 O O . CYS A 1 109 ? 51.994 8.594 18.344 1.00 42.66 109 CYS A O 1
ATOM 872 N N . ILE A 1 110 ? 52.599 7.188 19.873 1.00 31.29 110 ILE A N 1
ATOM 873 C CA . ILE A 1 110 ? 52.758 5.922 19.216 1.00 35.42 110 ILE A CA 1
ATOM 874 C C . ILE A 1 110 ? 51.368 5.295 18.930 1.00 23.18 110 ILE A C 1
ATOM 875 O O . ILE A 1 110 ? 51.204 4.386 18.113 1.00 24.69 110 ILE A O 1
ATOM 880 N N . TYR A 1 111 ? 50.344 5.668 19.715 1.00 19.35 111 TYR A N 1
ATOM 881 C CA . TYR A 1 111 ? 49.008 5.143 19.527 1.00 16.96 111 TYR A CA 1
ATOM 882 C C . TYR A 1 111 ? 48.310 5.756 18.317 1.00 18.92 111 TYR A C 1
ATOM 883 O O . TYR A 1 111 ? 48.646 6.880 17.887 1.00 21.12 111 TYR A O 1
ATOM 892 N N . PRO A 1 112 ? 47.331 5.083 17.737 1.00 17.83 112 PRO A N 1
ATOM 893 C CA . PRO A 1 112 ? 46.634 5.600 16.575 1.00 20.49 112 PRO A CA 1
ATOM 894 C C . PRO A 1 112 ? 45.966 6.923 16.911 1.00 19.94 112 PRO A C 1
ATOM 895 O O . PRO A 1 112 ? 45.485 7.181 18.011 1.00 21.83 112 PRO A O 1
ATOM 899 N N . LYS A 1 113 ? 45.905 7.805 15.907 1.00 21.33 113 LYS A N 1
ATOM 900 C CA . LYS A 1 113 ? 45.261 9.117 16.055 1.00 22.49 113 LYS A CA 1
ATOM 901 C C . LYS A 1 113 ? 43.834 9.006 16.572 1.00 25.44 113 LYS A C 1
ATOM 902 O O . LYS A 1 113 ? 43.438 9.793 17.434 1.00 30.94 113 LYS A O 1
ATOM 908 N N . LEU A 1 114 ? 43.053 8.055 16.072 1.00 24.84 114 LEU A N 1
ATOM 909 C CA . LEU A 1 114 ? 41.613 7.925 16.394 1.00 26.80 114 LEU A CA 1
ATOM 910 C C . LEU A 1 114 ? 41.435 6.705 17.316 1.00 28.36 114 LEU A C 1
ATOM 911 O O . LEU A 1 114 ? 40.356 6.110 17.424 1.00 32.50 114 LEU A O 1
ATOM 916 N N . ALA A 1 115 ? 42.360 6.426 18.213 1.00 25.38 115 ALA A N 1
ATOM 917 C CA . ALA A 1 115 ? 42.235 5.443 19.237 1.00 24.37 115 ALA A CA 1
ATOM 918 C C . ALA A 1 115 ? 41.033 5.620 20.169 1.00 23.40 115 ALA A C 1
ATOM 919 O O . ALA A 1 115 ? 40.683 6.740 20.557 1.00 27.15 115 ALA A O 1
ATOM 921 N N . LYS A 1 116 ? 40.533 4.478 20.657 1.00 25.22 116 LYS A N 1
ATOM 922 C CA . LYS A 1 116 ? 39.492 4.472 21.685 1.00 24.21 116 LYS A CA 1
ATOM 923 C C . LYS A 1 116 ? 40.034 4.979 23.012 1.00 21.65 116 LYS A C 1
ATOM 924 O O . LYS A 1 116 ? 41.119 4.557 23.416 1.00 26.13 116 LYS A O 1
ATOM 930 N N . GLN A 1 117 ? 39.312 5.827 23.730 1.00 23.64 117 GLN A N 1
ATOM 931 C CA . GLN A 1 117 ? 39.773 6.447 24.962 1.00 22.04 117 GLN A CA 1
ATOM 932 C C . GLN A 1 117 ? 39.016 5.897 26.177 1.00 23.78 117 GLN A C 1
ATOM 933 O O . GLN A 1 117 ? 37.803 5.660 26.044 1.00 28.54 117 GLN A O 1
ATOM 939 N N . PRO A 1 118 ? 39.665 5.765 27.310 1.00 22.18 118 PRO A N 1
ATOM 940 C CA . PRO A 1 118 ? 41.109 5.903 27.455 1.00 22.01 118 PRO A CA 1
ATOM 941 C C . PRO A 1 118 ? 41.853 4.774 26.763 1.00 21.59 118 PRO A C 1
ATOM 942 O O . PRO A 1 118 ? 41.300 3.680 26.589 1.00 23.30 118 PRO A O 1
ATOM 946 N N . MET A 1 119 ? 43.109 4.994 26.362 1.00 19.34 119 MET A N 1
ATOM 947 C CA . MET A 1 119 ? 43.775 4.070 25.466 1.00 18.52 119 MET A CA 1
ATOM 948 C C . MET A 1 119 ? 44.428 2.937 26.239 1.00 18.39 119 MET A C 1
ATOM 949 O O . MET A 1 119 ? 45.420 3.125 26.935 1.00 20.47 119 MET A O 1
ATOM 954 N N . ALA A 1 120 ? 43.876 1.733 26.148 1.00 19.78 120 ALA A N 1
ATOM 955 C CA . ALA A 1 120 ? 44.519 0.552 26.674 1.00 20.41 120 ALA A CA 1
ATOM 956 C C . ALA A 1 120 ? 45.683 0.146 25.753 1.00 22.53 120 ALA A C 1
ATOM 957 O O . ALA A 1 120 ? 45.780 0.587 24.608 1.00 20.10 120 ALA A O 1
ATOM 959 N N . GLU A 1 121 ? 46.573 -0.658 26.301 1.00 19.45 121 GLU A N 1
ATOM 960 C CA . GLU A 1 121 ? 47.741 -1.093 25.554 1.00 18.82 121 GLU A CA 1
ATOM 961 C C . GLU A 1 121 ? 47.397 -1.745 24.227 1.00 18.90 121 GLU A C 1
ATOM 962 O O . GLU A 1 121 ? 48.121 -1.556 23.239 1.00 19.18 121 GLU A O 1
ATO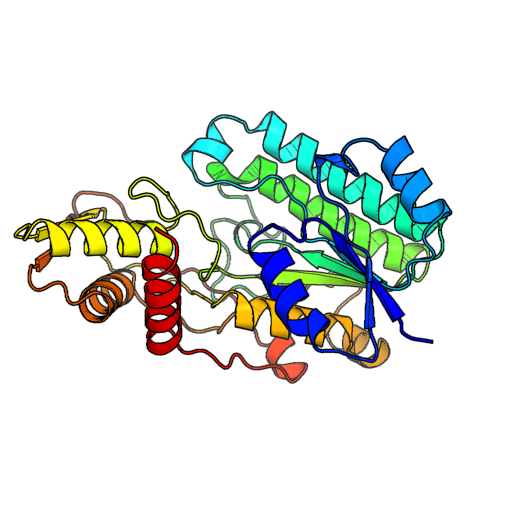M 968 N N . SER A 1 122 ? 46.278 -2.428 24.178 1.00 19.75 122 SER A N 1
ATOM 969 C CA . SER A 1 122 ? 45.789 -3.061 22.985 1.00 19.65 122 SER A CA 1
ATOM 970 C C . SER A 1 122 ? 45.406 -2.121 21.847 1.00 20.40 122 SER A C 1
ATOM 971 O O . SER A 1 122 ? 45.194 -2.620 20.723 1.00 22.34 122 SER A O 1
ATOM 974 N N . GLU A 1 123 ? 45.401 -0.818 22.075 1.00 19.11 123 GLU A N 1
ATOM 975 C CA . GLU A 1 123 ? 45.170 0.116 20.969 1.00 19.67 123 GLU A CA 1
ATOM 976 C C . GLU A 1 123 ? 46.375 0.200 20.052 1.00 18.16 123 GLU A C 1
ATOM 977 O O . GLU A 1 123 ? 46.221 0.775 18.948 1.00 20.53 123 GLU A O 1
ATOM 983 N N . LEU A 1 124 ? 47.566 -0.266 20.453 1.00 17.37 124 LEU A N 1
ATOM 984 C CA . LEU A 1 124 ? 48.763 -0.189 19.607 1.00 19.60 124 LEU A CA 1
ATOM 985 C C . LEU A 1 124 ? 48.439 -0.843 18.272 1.00 19.08 124 LEU A C 1
ATOM 986 O O . LEU A 1 124 ? 47.915 -1.954 18.214 1.00 20.24 124 LEU A O 1
ATOM 991 N N . LEU A 1 125 ? 48.791 -0.148 17.168 1.00 18.66 125 LEU A N 1
ATOM 992 C CA . LEU A 1 125 ? 48.661 -0.684 15.830 1.00 19.19 125 LEU A CA 1
ATOM 993 C C . LEU A 1 125 ? 47.240 -0.863 15.326 1.00 19.45 125 LEU A C 1
ATOM 994 O O . LEU A 1 125 ? 47.056 -1.412 14.240 1.00 23.32 125 LEU A O 1
ATOM 999 N N . GLN A 1 126 ? 46.236 -0.359 16.069 1.00 19.94 126 GLN A N 1
ATOM 1000 C CA . GLN A 1 126 ? 44.866 -0.536 15.619 1.00 21.99 126 GLN A CA 1
ATOM 1001 C C . GLN A 1 126 ? 44.407 0.437 14.573 1.00 24.15 126 GLN A C 1
ATOM 1002 O O . GLN A 1 126 ? 43.311 0.249 14.018 1.00 28.16 126 GLN A O 1
ATOM 1008 N N . GLY A 1 127 ? 45.206 1.379 14.114 1.00 20.56 127 GLY A N 1
ATOM 1009 C CA . GLY A 1 127 ? 44.801 2.378 13.160 1.00 20.00 127 GLY A CA 1
ATOM 1010 C C . GLY A 1 127 ? 45.963 3.329 12.870 1.00 20.71 127 GLY A C 1
ATOM 1011 O O . GLY A 1 127 ? 47.031 3.189 13.429 1.00 20.55 127 GLY A O 1
ATOM 1012 N N . THR A 1 128 ? 45.723 4.209 11.910 1.00 20.30 128 THR A N 1
ATOM 1013 C CA . THR A 1 128 ? 46.768 5.083 11.430 1.00 21.91 128 THR A CA 1
ATOM 1014 C C . THR A 1 128 ? 47.250 6.091 12.460 1.00 18.34 128 THR A C 1
ATOM 1015 O O . THR A 1 128 ? 46.524 6.466 13.397 1.00 21.02 128 THR A O 1
ATOM 1019 N N . LEU A 1 129 ? 48.501 6.496 12.312 1.00 19.14 129 LEU A N 1
ATOM 1020 C CA . LEU A 1 129 ? 49.201 7.398 13.190 1.00 19.76 129 LEU A CA 1
ATOM 1021 C C . LEU A 1 129 ? 48.939 8.871 12.906 1.00 21.74 129 LEU A C 1
ATOM 1022 O O . LEU A 1 129 ? 48.629 9.210 11.766 1.00 23.05 129 LEU A O 1
ATOM 1027 N N . GLU A 1 130 ? 49.189 9.725 13.887 1.00 21.89 130 GLU A N 1
ATOM 1028 C CA . GLU A 1 130 ? 49.227 11.187 13.607 1.00 23.23 130 GLU A CA 1
ATOM 1029 C C . GLU A 1 130 ? 50.372 11.450 12.668 1.00 21.30 130 GLU A C 1
ATOM 1030 O O . GLU A 1 130 ? 51.520 11.057 12.907 1.00 21.68 130 GLU A O 1
ATOM 1036 N N . PRO A 1 131 ? 50.140 12.155 11.550 1.00 21.28 131 PRO A N 1
ATOM 1037 C CA . PRO A 1 131 ? 51.206 12.377 10.584 1.00 22.05 131 PRO A CA 1
ATOM 1038 C C . PRO A 1 131 ? 52.429 13.098 11.121 1.00 20.76 131 PRO A C 1
ATOM 1039 O O . PRO A 1 131 ? 53.553 12.805 10.702 1.00 21.54 131 PRO A O 1
ATOM 1043 N N . THR A 1 132 ? 52.186 14.085 11.998 1.00 19.30 132 THR A N 1
ATOM 1044 C CA . THR A 1 132 ? 53.344 14.825 12.516 1.00 19.02 132 THR A CA 1
ATOM 1045 C C . THR A 1 132 ? 54.324 13.875 13.164 1.00 20.47 132 THR A C 1
ATOM 1046 O O . THR A 1 132 ? 55.521 14.085 13.023 1.00 24.19 132 THR A O 1
ATOM 1050 N N . ASN A 1 133 ? 53.846 12.876 13.876 1.00 21.01 133 ASN A N 1
ATOM 1051 C CA . ASN A 1 133 ? 54.694 12.001 14.698 1.00 27.92 133 ASN A CA 1
ATOM 1052 C C . ASN A 1 133 ? 54.946 10.657 14.040 1.00 23.47 133 ASN A C 1
ATOM 1053 O O . ASN A 1 133 ? 55.632 9.824 14.623 1.00 24.30 133 ASN A O 1
ATOM 1058 N N . GLU A 1 134 ? 54.486 10.440 12.816 1.00 18.55 134 GLU A N 1
ATOM 1059 C CA . GLU A 1 134 ? 54.568 9.138 12.200 1.00 18.47 134 GLU A CA 1
ATOM 1060 C C . GLU A 1 134 ? 55.961 8.568 12.133 1.00 17.06 134 GLU A C 1
ATOM 1061 O O . GLU A 1 134 ? 56.164 7.408 12.566 1.00 18.41 134 GLU A O 1
ATOM 1067 N N . PRO A 1 135 ? 56.975 9.257 11.669 1.00 18.07 135 PRO A N 1
ATOM 1068 C CA . PRO A 1 135 ? 58.304 8.682 11.563 1.00 18.07 135 PRO A CA 1
ATOM 1069 C C . PRO A 1 135 ? 58.846 8.262 12.916 1.00 18.61 135 PRO A C 1
ATOM 1070 O O . PRO A 1 135 ? 59.359 7.144 13.121 1.00 18.22 135 PRO A O 1
ATOM 1074 N N . TYR A 1 136 ? 58.756 9.166 13.904 1.00 18.15 136 TYR A N 1
ATOM 1075 C CA . TYR A 1 136 ? 59.173 8.891 15.259 1.00 17.31 136 TYR A CA 1
ATOM 1076 C C . TYR A 1 136 ? 58.397 7.690 15.810 1.00 16.25 136 TYR A C 1
ATOM 1077 O O . TYR A 1 136 ? 58.976 6.812 16.473 1.00 18.02 136 TYR A O 1
ATOM 1086 N N . ALA A 1 137 ? 57.097 7.693 15.641 1.00 17.55 137 ALA A N 1
ATOM 1087 C CA . ALA A 1 137 ? 56.243 6.643 16.184 1.00 17.50 137 ALA A CA 1
ATOM 1088 C C . ALA A 1 137 ? 56.582 5.277 15.620 1.00 16.64 137 ALA A C 1
ATOM 1089 O O . ALA A 1 137 ? 56.620 4.322 16.391 1.00 18.74 137 ALA A O 1
ATOM 1091 N N . ILE A 1 138 ? 56.854 5.225 14.318 1.00 16.41 138 ILE A N 1
ATOM 1092 C CA . ILE A 1 138 ? 57.232 3.939 13.708 1.00 16.74 138 ILE A CA 1
ATOM 1093 C C . ILE A 1 138 ? 58.548 3.456 14.307 1.00 16.03 138 ILE A C 1
ATOM 1094 O O . ILE A 1 138 ? 58.682 2.263 14.593 1.00 17.24 138 ILE A O 1
ATOM 1099 N N . ALA A 1 139 ? 59.522 4.373 14.500 1.00 16.56 139 ALA A N 1
ATOM 1100 C CA . ALA A 1 139 ? 60.747 3.861 15.130 1.00 15.91 139 ALA A CA 1
ATOM 1101 C C . ALA A 1 139 ? 60.477 3.404 16.557 1.00 16.12 139 ALA A C 1
ATOM 1102 O O . ALA A 1 139 ? 61.049 2.357 16.951 1.00 16.75 139 ALA A O 1
ATOM 1104 N N . LYS A 1 140 ? 59.630 4.102 17.324 1.00 16.08 140 LYS A N 1
ATOM 1105 C CA . LYS A 1 140 ? 59.339 3.642 18.678 1.00 16.91 140 LYS A CA 1
ATOM 1106 C C . LYS A 1 140 ? 58.593 2.324 18.684 1.00 14.83 140 LYS A C 1
ATOM 1107 O O . LYS A 1 140 ? 58.925 1.451 19.513 1.00 17.26 140 LYS A O 1
ATOM 1113 N N . ILE A 1 141 ? 57.643 2.124 17.777 1.00 16.07 141 ILE A N 1
ATOM 1114 C CA . ILE A 1 141 ? 56.934 0.847 17.695 1.00 16.28 141 ILE A CA 1
ATOM 1115 C C . ILE A 1 141 ? 57.925 -0.251 17.328 1.00 16.26 141 ILE A C 1
ATOM 1116 O O . ILE A 1 141 ? 57.903 -1.357 17.918 1.00 17.39 141 ILE A O 1
ATOM 1121 N N . ALA A 1 142 ? 58.847 0.026 16.406 1.00 16.28 142 ALA A N 1
ATOM 1122 C CA . ALA A 1 142 ? 59.877 -0.950 16.072 1.00 17.06 142 ALA A CA 1
ATOM 1123 C C . ALA A 1 142 ? 60.735 -1.303 17.279 1.00 16.21 142 ALA A C 1
ATOM 1124 O O . ALA A 1 142 ? 61.123 -2.480 17.426 1.00 18.19 142 ALA A O 1
ATOM 1126 N N . GLY A 1 143 ? 61.001 -0.356 18.188 1.00 16.17 143 GLY A N 1
ATOM 1127 C CA . GLY A 1 143 ? 61.734 -0.638 19.415 1.00 16.63 143 GLY A CA 1
ATOM 1128 C C . GLY A 1 143 ? 60.956 -1.584 20.311 1.00 14.97 143 GLY A C 1
ATOM 1129 O O . GLY A 1 143 ? 61.550 -2.535 20.875 1.00 17.31 143 GLY A O 1
ATOM 1130 N N . ILE A 1 144 ? 59.671 -1.356 20.508 1.00 16.28 144 ILE A N 1
ATOM 1131 C CA . ILE A 1 144 ? 58.855 -2.272 21.322 1.00 17.46 144 ILE A CA 1
ATOM 1132 C C . ILE A 1 144 ? 58.942 -3.666 20.699 1.00 16.07 144 ILE A C 1
ATOM 1133 O O . ILE A 1 144 ? 59.069 -4.675 21.410 1.00 17.81 144 ILE A O 1
ATOM 1138 N N . LYS A 1 145 ? 58.809 -3.737 19.385 1.00 16.28 145 LYS A N 1
ATOM 1139 C CA . LYS A 1 145 ? 58.771 -5.033 18.704 1.00 15.93 145 LYS A CA 1
ATOM 1140 C C . LYS A 1 145 ? 60.131 -5.686 18.680 1.00 16.00 145 LYS A C 1
ATOM 1141 O O . LYS A 1 145 ? 60.191 -6.939 18.730 1.00 17.76 145 LYS A O 1
ATOM 1147 N N . LEU A 1 146 ? 61.225 -4.945 18.709 1.00 15.19 146 LEU A N 1
ATOM 1148 C CA . LEU A 1 146 ? 62.550 -5.524 18.896 1.00 16.67 146 LEU A CA 1
ATOM 1149 C C . LEU A 1 146 ? 62.588 -6.197 20.284 1.00 16.92 146 LEU A C 1
ATOM 1150 O O . LEU A 1 146 ? 62.996 -7.347 20.435 1.00 17.76 146 LEU A O 1
ATOM 1155 N N . CYS A 1 147 ? 62.142 -5.473 21.332 1.00 16.82 147 CYS A N 1
ATOM 1156 C CA . CYS A 1 147 ? 62.147 -6.046 22.664 1.00 16.17 147 CYS A CA 1
ATOM 1157 C C . CYS A 1 147 ? 61.320 -7.335 22.687 1.00 16.72 147 CYS A C 1
ATOM 1158 O O . CYS A 1 147 ? 61.813 -8.361 23.207 1.00 18.29 147 CYS A O 1
ATOM 1161 N N . GLU A 1 148 ? 60.103 -7.314 22.198 1.00 16.35 148 GLU A N 1
ATOM 1162 C CA . GLU A 1 148 ? 59.263 -8.492 22.239 1.00 17.02 148 GLU A CA 1
ATOM 1163 C C . GLU A 1 148 ? 59.879 -9.646 21.460 1.00 17.07 148 GLU A C 1
ATOM 1164 O O . GLU A 1 148 ? 59.818 -10.796 21.914 1.00 18.00 148 GLU A O 1
ATOM 1170 N N . SER A 1 149 ? 60.531 -9.341 20.346 1.00 15.76 149 SER A N 1
ATOM 1171 C CA . SER A 1 149 ? 61.094 -10.399 19.522 1.00 16.54 149 SER A CA 1
ATOM 1172 C C . SER A 1 149 ? 62.269 -11.065 20.207 1.00 15.73 149 SER A C 1
ATOM 1173 O O . SER A 1 149 ? 62.490 -12.279 20.120 1.00 17.84 149 SER A O 1
ATOM 1176 N N . TYR A 1 150 ? 63.164 -10.261 20.824 1.00 16.43 150 TYR A N 1
ATOM 1177 C CA . TYR A 1 150 ? 64.267 -10.782 21.608 1.00 17.30 150 TYR A CA 1
ATOM 1178 C C . TYR A 1 150 ? 63.739 -11.579 22.804 1.00 16.02 150 TYR A C 1
ATOM 1179 O O . TYR A 1 150 ? 64.279 -12.632 23.177 1.00 18.18 150 TYR A O 1
ATOM 1188 N N . ASN A 1 151 ? 62.660 -11.094 23.442 1.00 16.79 151 ASN A N 1
ATOM 1189 C CA . ASN A 1 151 ? 62.073 -11.855 24.548 1.00 17.35 151 ASN A CA 1
ATOM 1190 C C . ASN A 1 151 ? 61.630 -13.230 24.025 1.00 16.86 151 ASN A C 1
ATOM 1191 O O . ASN A 1 151 ? 61.890 -14.264 24.704 1.00 19.77 151 ASN A O 1
ATOM 1196 N N . ARG A 1 152 ? 60.934 -13.256 22.905 1.00 16.72 152 ARG A N 1
ATOM 1197 C CA . ARG A 1 152 ? 60.331 -14.489 22.395 1.00 17.55 152 ARG A CA 1
ATOM 1198 C C . ARG A 1 152 ? 61.382 -15.432 21.866 1.00 18.18 152 ARG A C 1
ATOM 1199 O O . ARG A 1 152 ? 61.288 -16.657 22.137 1.00 23.60 152 ARG A O 1
ATOM 1207 N N . GLN A 1 153 ? 62.354 -14.981 21.112 1.00 17.49 153 GLN A N 1
ATOM 1208 C CA . GLN A 1 153 ? 63.336 -15.849 20.492 1.00 18.17 153 GLN A CA 1
ATOM 1209 C C . GLN A 1 153 ? 64.385 -16.314 21.493 1.00 19.04 153 GLN A C 1
ATOM 1210 O O . GLN A 1 153 ? 64.860 -17.465 21.437 1.00 20.51 153 GLN A O 1
ATOM 1216 N N . TYR A 1 154 ? 64.834 -15.378 22.334 1.00 18.65 154 TYR A N 1
ATOM 1217 C CA . TYR A 1 154 ? 66.016 -15.636 23.149 1.00 19.90 154 TYR A CA 1
ATOM 1218 C C . TYR A 1 154 ? 65.748 -15.730 24.648 1.00 18.57 154 TYR A C 1
ATOM 1219 O O . TYR A 1 154 ? 66.679 -16.001 25.421 1.00 23.37 154 TYR A O 1
ATOM 1228 N N . GLY A 1 155 ? 64.484 -15.603 25.058 1.00 18.37 155 GLY A N 1
ATOM 1229 C CA . GLY A 1 155 ? 64.139 -15.616 26.444 1.00 19.54 155 GLY A CA 1
ATOM 1230 C C . GLY A 1 155 ? 64.680 -14.458 27.275 1.00 20.62 155 GLY A C 1
ATOM 1231 O O . GLY A 1 155 ? 64.845 -14.570 28.485 1.00 22.82 155 GLY A O 1
ATOM 1232 N N . ARG A 1 156 ? 64.838 -13.310 26.608 1.00 19.66 156 ARG A N 1
ATOM 1233 C CA . ARG A 1 156 ? 65.246 -12.092 27.297 1.00 18.92 156 ARG A CA 1
ATOM 1234 C C . ARG A 1 156 ? 64.115 -11.525 28.145 1.00 17.68 156 ARG A C 1
ATOM 1235 O O . ARG A 1 156 ? 62.975 -11.969 28.100 1.00 19.65 156 ARG A O 1
ATOM 1243 N N . ASP A 1 157 ? 64.495 -10.497 28.931 1.00 19.54 157 ASP A N 1
ATOM 1244 C CA . ASP A 1 157 ? 63.531 -9.806 29.796 1.00 19.61 157 ASP A CA 1
ATOM 1245 C C . ASP A 1 157 ? 63.629 -8.306 29.475 1.00 17.34 157 ASP A C 1
ATOM 1246 O O . ASP A 1 157 ? 64.067 -7.452 30.276 1.00 19.54 157 ASP A O 1
ATOM 1251 N N . TYR A 1 158 ? 63.226 -7.968 28.243 1.00 17.46 158 TYR A N 1
ATOM 1252 C CA . TYR A 1 158 ? 63.286 -6.603 27.727 1.00 17.37 158 TYR A CA 1
ATOM 1253 C C . TYR A 1 158 ? 61.895 -5.990 27.799 1.00 17.31 158 TYR A C 1
ATOM 1254 O O . TYR A 1 158 ? 61.017 -6.318 26.994 1.00 17.56 158 TYR A O 1
ATOM 1263 N N . ARG A 1 159 ? 61.657 -5.190 28.822 1.00 17.36 159 ARG A N 1
ATOM 1264 C CA . ARG A 1 159 ? 60.330 -4.653 29.145 1.00 17.50 159 ARG A CA 1
ATOM 1265 C C . ARG A 1 159 ? 60.199 -3.236 28.539 1.00 18.53 159 ARG A C 1
ATOM 1266 O O . ARG A 1 159 ? 61.210 -2.653 28.155 1.00 19.27 159 ARG A O 1
ATOM 1274 N N . SER A 1 160 ? 58.973 -2.770 28.483 1.00 17.44 160 SER A N 1
ATOM 1275 C CA . SER A 1 160 ? 58.774 -1.443 27.891 1.00 17.32 160 SER A CA 1
ATOM 1276 C C . SER A 1 160 ? 57.643 -0.673 28.602 1.00 18.53 160 SER A C 1
ATOM 1277 O O . SER A 1 160 ? 56.656 -1.253 29.081 1.00 18.77 160 SER A O 1
ATOM 1281 N N . VAL A 1 161 ? 57.865 0.636 28.656 1.00 17.02 161 VAL A N 1
ATOM 1282 C CA . VAL A 1 161 ? 56.853 1.510 29.243 1.00 18.80 161 VAL A CA 1
ATOM 1283 C C . VAL A 1 161 ? 56.461 2.589 28.218 1.00 19.23 161 VAL A C 1
ATOM 1284 O O . VAL A 1 161 ? 57.330 3.029 27.483 1.00 22.84 161 VAL A O 1
ATOM 1288 N N . MET A 1 162 ? 55.184 2.928 28.244 1.00 18.85 162 MET A N 1
ATOM 1289 C CA . MET A 1 162 ? 54.663 3.960 27.321 1.00 20.28 162 MET A CA 1
ATOM 1290 C C . MET A 1 162 ? 54.132 5.134 28.163 1.00 20.09 162 MET A C 1
ATOM 1291 O O . MET A 1 162 ? 53.049 5.064 28.715 1.00 22.33 162 MET A O 1
ATOM 1296 N N . PRO A 1 163 ? 54.976 6.159 28.282 1.00 21.04 163 PRO A N 1
ATOM 1297 C CA . PRO A 1 163 ? 54.546 7.312 29.086 1.00 19.71 163 PRO A CA 1
ATOM 1298 C C . PRO A 1 163 ? 53.496 8.161 28.387 1.00 22.69 163 PRO A C 1
ATOM 1299 O O . PRO A 1 163 ? 53.468 8.293 27.173 1.00 26.56 163 PRO A O 1
ATOM 1303 N N . THR A 1 164 ? 52.696 8.831 29.183 1.00 19.29 164 THR A N 1
ATOM 1304 C CA . THR A 1 164 ? 51.804 9.900 28.696 1.00 19.48 164 THR A CA 1
ATOM 1305 C C . THR A 1 164 ? 52.633 11.174 28.564 1.00 18.41 164 THR A C 1
ATOM 1306 O O . THR A 1 164 ? 53.875 11.146 28.620 1.00 21.45 164 THR A O 1
ATOM 1310 N N . ASN A 1 165 ? 51.959 12.325 28.392 1.00 19.05 165 ASN A N 1
ATOM 1311 C CA . ASN A 1 165 ? 52.718 13.589 28.318 1.00 18.92 165 ASN A CA 1
ATOM 1312 C C . ASN A 1 165 ? 53.452 13.823 29.653 1.00 18.17 165 ASN A C 1
ATOM 1313 O O . ASN A 1 165 ? 52.838 13.726 30.711 1.00 21.28 165 ASN A O 1
ATOM 1318 N N . LEU A 1 166 ? 54.720 14.159 29.525 1.00 18.83 166 LEU A N 1
ATOM 1319 C CA . LEU A 1 166 ? 55.555 14.362 30.695 1.00 18.96 166 LEU A CA 1
ATOM 1320 C C . LEU A 1 166 ? 55.929 15.840 30.846 1.00 20.70 166 LEU A C 1
ATOM 1321 O O . LEU A 1 166 ? 55.929 16.620 29.868 1.00 25.79 166 LEU A O 1
ATOM 1326 N N . TYR A 1 167 ? 56.274 16.190 32.079 1.00 19.26 167 TYR A N 1
ATOM 1327 C CA . TYR A 1 167 ? 56.744 17.558 32.361 1.00 17.73 167 TYR A CA 1
ATOM 1328 C C . TYR A 1 167 ? 57.632 17.446 33.587 1.00 17.70 167 TYR A C 1
ATOM 1329 O O . TYR A 1 167 ? 57.572 16.450 34.335 1.00 19.37 167 TYR A O 1
ATOM 1338 N N . GLY A 1 168 ? 58.415 18.500 33.869 1.00 18.36 168 GLY A N 1
ATOM 1339 C CA . GLY A 1 168 ? 59.241 18.518 35.058 1.00 20.23 168 GLY A CA 1
ATOM 1340 C C . GLY A 1 168 ? 60.604 19.132 34.789 1.00 19.57 168 GLY A C 1
ATOM 1341 O O . GLY A 1 168 ? 60.835 19.809 33.797 1.00 20.66 168 GLY A O 1
ATOM 1342 N N . PRO A 1 169 ? 61.498 18.946 35.763 1.00 19.86 169 PRO A N 1
ATOM 1343 C CA . PRO A 1 169 ? 62.861 19.438 35.631 1.00 22.23 169 PRO A CA 1
ATOM 1344 C C . PRO A 1 169 ? 63.509 18.960 34.346 1.00 22.41 169 PRO A C 1
ATOM 1345 O O . PRO A 1 169 ? 63.254 17.858 33.858 1.00 22.99 169 PRO A O 1
ATOM 1349 N N . HIS A 1 170 ? 64.382 19.801 33.799 1.00 22.88 170 HIS A N 1
ATOM 1350 C CA . HIS A 1 170 ? 65.167 19.492 32.629 1.00 24.18 170 HIS A CA 1
ATOM 1351 C C . HIS A 1 170 ? 64.415 19.475 31.320 1.00 27.59 170 HIS A C 1
ATOM 1352 O O . HIS A 1 170 ? 64.909 19.013 30.287 1.00 31.11 170 HIS A O 1
ATOM 1359 N N . ASP A 1 171 ? 63.201 20.017 31.348 1.00 26.50 171 ASP A N 1
ATOM 1360 C CA . ASP A 1 171 ? 62.434 20.226 30.119 1.00 26.79 171 ASP A CA 1
ATOM 1361 C C . ASP A 1 171 ? 63.004 21.431 29.362 1.00 30.20 171 ASP A C 1
ATOM 1362 O O . ASP A 1 171 ? 63.815 22.209 29.879 1.00 30.83 171 ASP A O 1
ATOM 1367 N N . ASN A 1 172 ? 62.415 21.719 28.203 1.00 33.26 172 ASN A N 1
ATOM 1368 C CA . ASN A 1 172 ? 62.780 22.910 27.417 1.00 33.69 172 ASN A CA 1
ATOM 1369 C C . ASN A 1 172 ? 61.801 24.046 27.660 1.00 34.15 172 ASN A C 1
ATOM 1370 O O . ASN A 1 172 ? 60.721 24.067 27.054 1.00 34.31 172 ASN A O 1
ATOM 1375 N N . PHE A 1 173 ? 62.139 25.014 28.497 1.00 31.73 173 PHE A N 1
ATOM 1376 C CA . PHE A 1 173 ? 61.225 26.071 28.894 1.00 27.87 173 PHE A CA 1
ATOM 1377 C C . PHE A 1 173 ? 61.279 27.319 28.028 1.00 30.60 173 PHE A C 1
ATOM 1378 O O . PHE A 1 173 ? 61.641 28.395 28.464 1.00 33.20 173 PHE A O 1
ATOM 1386 N N . HIS A 1 174 ? 60.909 27.164 26.790 1.00 36.62 174 HIS A N 1
ATOM 1387 C CA . HIS A 1 174 ? 60.998 28.195 25.754 1.00 33.38 174 HIS A CA 1
ATOM 1388 C C . HIS A 1 174 ? 59.562 28.460 25.352 1.00 33.73 174 HIS A C 1
ATOM 1389 O O . HIS A 1 174 ? 58.800 27.494 25.264 1.00 29.55 174 HIS A O 1
ATOM 1396 N N . PRO A 1 175 ? 59.172 29.694 25.051 1.00 30.77 175 PRO A N 1
ATOM 1397 C CA . PRO A 1 175 ? 57.773 30.028 24.870 1.00 32.93 175 PRO A CA 1
ATOM 1398 C C . PRO A 1 175 ? 57.217 29.428 23.595 1.00 34.96 175 PRO A C 1
ATOM 1399 O O . PRO A 1 175 ? 55.976 29.368 23.493 1.00 37.23 175 PRO A O 1
ATOM 1403 N N . SER A 1 176 ? 58.123 29.055 22.692 1.00 35.11 176 SER A N 1
ATOM 1404 C CA . SER A 1 176 ? 57.642 28.510 21.415 1.00 38.10 176 SER A CA 1
ATOM 1405 C C . SER A 1 176 ? 57.646 26.997 21.395 1.00 32.98 176 SER A C 1
ATOM 1406 O O . SER A 1 176 ? 57.237 26.408 20.364 1.00 35.82 176 SER A O 1
ATOM 1409 N N . ASN A 1 177 ? 57.976 26.357 22.528 1.00 30.18 177 ASN A N 1
ATOM 1410 C CA . ASN A 1 177 ? 57.884 24.903 22.632 1.00 28.67 177 ASN A CA 1
ATOM 1411 C C . ASN A 1 177 ? 56.474 24.478 22.277 1.00 28.79 177 ASN A C 1
ATOM 1412 O O . ASN A 1 177 ? 55.505 25.052 22.798 1.00 28.94 177 ASN A O 1
ATOM 1417 N N . SER A 1 178 ? 56.318 23.435 21.451 1.00 26.40 178 SER A N 1
ATOM 1418 C CA . SER A 1 178 ? 54.973 22.961 21.174 1.00 26.33 178 SER A CA 1
ATOM 1419 C C . SER A 1 178 ? 54.398 22.172 22.350 1.00 26.18 178 SER A C 1
ATOM 1420 O O . SER A 1 178 ? 53.178 21.955 22.386 1.00 29.06 178 SER A O 1
ATOM 1423 N N . HIS A 1 179 ? 55.204 21.689 23.277 1.00 25.40 179 HIS A N 1
ATOM 1424 C CA . HIS A 1 179 ? 54.711 21.019 24.467 1.00 24.93 179 HIS A CA 1
ATOM 1425 C C . HIS A 1 179 ? 54.112 22.032 25.459 1.00 21.68 179 HIS A C 1
ATOM 1426 O O . HIS A 1 179 ? 54.784 22.964 25.872 1.00 23.19 179 HIS A O 1
ATOM 1433 N N . VAL A 1 180 ? 52.836 21.865 25.775 1.00 21.72 180 VAL A N 1
ATOM 1434 C CA . VAL A 1 180 ? 52.037 22.916 26.379 1.00 20.32 180 VAL A CA 1
ATOM 1435 C C . VAL A 1 180 ? 52.561 23.226 27.784 1.00 20.74 180 VAL A C 1
ATOM 1436 O O . VAL A 1 180 ? 52.542 24.419 28.123 1.00 20.82 180 VAL A O 1
ATOM 1440 N N . ILE A 1 181 ? 52.955 22.253 28.617 1.00 19.43 181 ILE A N 1
ATOM 1441 C CA . ILE A 1 181 ? 53.340 22.657 29.988 1.00 17.99 181 ILE A CA 1
ATOM 1442 C C . ILE A 1 181 ? 54.544 23.564 30.049 1.00 19.16 181 ILE A C 1
ATOM 1443 O O . ILE A 1 181 ? 54.497 24.673 30.598 1.00 18.85 181 ILE A O 1
ATOM 1448 N N . PRO A 1 182 ? 55.697 23.189 29.458 1.00 18.74 182 PRO A N 1
ATOM 1449 C CA . PRO A 1 182 ? 56.852 24.057 29.528 1.00 18.65 182 PRO A CA 1
ATOM 1450 C C . PRO A 1 182 ? 56.612 25.373 28.793 1.00 20.67 182 PRO A C 1
ATOM 1451 O O . PRO A 1 182 ? 57.069 26.439 29.265 1.00 21.34 182 PRO A O 1
ATOM 1455 N N . ALA A 1 183 ? 55.882 25.317 27.671 1.00 19.68 183 ALA A N 1
ATOM 1456 C CA . ALA A 1 183 ? 55.587 26.560 26.955 1.00 19.43 183 ALA A CA 1
ATOM 1457 C C . ALA A 1 183 ? 54.760 27.509 27.813 1.00 18.11 183 ALA A C 1
ATOM 1458 O O . ALA A 1 183 ? 55.055 28.694 27.838 1.00 20.75 183 ALA A O 1
ATOM 1460 N N . LEU A 1 184 ? 53.659 26.981 28.378 1.00 17.85 184 LEU A N 1
ATOM 1461 C CA . LEU A 1 184 ? 52.819 27.827 29.187 1.00 18.59 184 LEU A CA 1
ATOM 1462 C C . LEU A 1 184 ? 53.536 28.304 30.451 1.00 17.80 184 LEU A C 1
ATOM 1463 O O . LEU A 1 184 ? 53.326 29.452 30.873 1.00 19.07 184 LEU A O 1
ATOM 1468 N N . LEU A 1 185 ? 54.286 27.432 31.113 1.00 19.07 185 LEU A N 1
ATOM 1469 C CA . LEU A 1 185 ? 55.035 27.923 32.289 1.00 18.30 185 LEU A CA 1
ATOM 1470 C C . LEU A 1 185 ? 55.859 29.135 31.877 1.00 19.04 185 LEU A C 1
ATOM 1471 O O . LEU A 1 185 ? 55.912 30.145 32.608 1.00 21.35 185 LEU A O 1
ATOM 1476 N N . ARG A 1 186 ? 56.612 29.002 30.754 1.00 19.36 186 ARG A N 1
ATOM 1477 C CA . ARG A 1 186 ? 57.485 30.116 30.364 1.00 19.70 186 ARG A CA 1
ATOM 1478 C C . ARG A 1 186 ? 56.668 31.334 29.928 1.00 21.80 186 ARG A C 1
ATOM 1479 O O . ARG A 1 186 ? 56.987 32.456 30.320 1.00 22.05 186 ARG A O 1
ATOM 1487 N N . ARG A 1 187 ? 55.600 31.137 29.156 1.00 20.41 187 ARG A N 1
ATOM 1488 C CA . ARG A 1 187 ? 54.781 32.269 28.695 1.00 19.95 187 ARG A CA 1
ATOM 1489 C C . ARG A 1 187 ? 54.162 33.016 29.876 1.00 19.93 187 ARG A C 1
ATOM 1490 O O . ARG A 1 187 ? 54.128 34.251 29.878 1.00 21.74 187 ARG A O 1
ATOM 1498 N N . PHE A 1 188 ? 53.620 32.265 30.832 1.00 19.29 188 PHE A N 1
ATOM 1499 C CA . PHE A 1 188 ? 53.012 32.913 31.993 1.00 19.18 188 PHE A CA 1
ATOM 1500 C C . PHE A 1 188 ? 54.095 33.565 32.852 1.00 21.48 188 PHE A C 1
ATOM 1501 O O . PHE A 1 188 ? 53.809 34.638 33.422 1.00 23.37 188 PHE A O 1
ATOM 1509 N N . HIS A 1 189 ? 55.240 32.948 33.015 1.00 19.86 189 HIS A N 1
ATOM 1510 C CA . HIS A 1 189 ? 56.329 33.569 33.741 1.00 21.59 189 HIS A CA 1
ATOM 1511 C C . HIS A 1 189 ? 56.681 34.927 33.146 1.00 24.96 189 HIS A C 1
ATOM 1512 O O . HIS A 1 189 ? 56.782 35.934 33.856 1.00 26.67 189 HIS A O 1
ATOM 1519 N N . GLU A 1 190 ? 56.848 34.994 31.833 1.00 23.46 190 GLU A N 1
ATOM 1520 C CA . GLU A 1 190 ? 57.185 36.240 31.150 1.00 24.99 190 GLU A CA 1
ATOM 1521 C C . GLU A 1 190 ? 56.044 37.240 31.223 1.00 26.21 190 GLU A C 1
ATOM 1522 O O . GLU A 1 190 ? 56.273 38.450 31.403 1.00 29.30 190 GLU A O 1
ATOM 1528 N N . ALA A 1 191 ? 54.795 36.801 31.072 1.00 23.03 191 ALA A N 1
ATOM 1529 C CA . ALA A 1 191 ? 53.654 37.711 31.125 1.00 22.73 191 ALA A CA 1
ATOM 1530 C C . ALA A 1 191 ? 53.514 38.297 32.529 1.00 24.48 191 ALA A C 1
ATOM 1531 O O . ALA A 1 191 ? 53.154 39.475 32.669 1.00 27.03 191 ALA A O 1
ATOM 1533 N N . THR A 1 192 ? 53.873 37.517 33.523 1.00 25.65 192 THR A N 1
ATOM 1534 C CA . THR A 1 192 ? 53.876 37.980 34.915 1.00 30.28 192 THR A CA 1
ATOM 1535 C C . THR A 1 192 ? 54.980 39.007 35.142 1.00 30.87 192 THR A C 1
ATOM 1536 O O . THR A 1 192 ? 54.676 40.094 35.691 1.00 38.33 192 THR A O 1
ATOM 1540 N N . ALA A 1 193 ? 56.165 38.770 34.575 1.00 32.84 193 ALA A N 1
ATOM 1541 C CA . ALA A 1 193 ? 57.274 39.710 34.674 1.00 37.88 193 ALA A CA 1
ATOM 1542 C C . ALA A 1 193 ? 56.987 41.016 33.942 1.00 41.86 193 ALA A C 1
ATOM 1543 O O . ALA A 1 193 ? 57.352 42.107 34.403 1.00 48.90 193 ALA A O 1
ATOM 1545 N N . GLN A 1 194 ? 56.317 40.902 32.792 1.00 41.76 194 GLN A N 1
ATOM 1546 C CA . GLN A 1 194 ? 55.992 42.054 31.961 1.00 39.11 194 GLN A CA 1
ATOM 1547 C C . GLN A 1 194 ? 54.712 42.779 32.380 1.00 39.55 194 GLN A C 1
ATOM 1548 O O . GLN A 1 194 ? 54.416 43.813 31.760 1.00 38.52 194 GLN A O 1
ATOM 1554 N N . LYS A 1 195 ? 53.915 42.207 33.247 1.00 34.27 195 LYS A N 1
ATOM 1555 C CA . LYS A 1 195 ? 52.610 42.745 33.601 1.00 35.65 195 LYS A CA 1
ATOM 1556 C C . LYS A 1 195 ? 51.714 42.767 32.366 1.00 37.32 195 LYS A C 1
ATOM 1557 O O . LYS A 1 195 ? 50.963 43.737 32.136 1.00 37.96 195 LYS A O 1
ATOM 1563 N N . ALA A 1 196 ? 51.803 41.762 31.487 1.00 33.73 196 ALA A N 1
ATOM 1564 C CA . ALA A 1 196 ? 50.933 41.717 30.311 1.00 30.84 196 ALA A CA 1
ATOM 1565 C C . ALA A 1 196 ? 49.485 41.547 30.750 1.00 31.40 196 ALA A C 1
ATOM 1566 O O . ALA A 1 196 ? 49.158 40.727 31.603 1.00 31.83 196 ALA A O 1
ATOM 1568 N N . PRO A 1 197 ? 48.536 42.233 30.112 1.00 30.10 197 PRO A N 1
ATOM 1569 C CA . PRO A 1 197 ? 47.136 42.149 30.506 1.00 29.88 197 PRO A CA 1
ATOM 1570 C C . PRO A 1 197 ? 46.492 40.785 30.245 1.00 25.90 197 PRO A C 1
ATOM 1571 O O . PRO A 1 197 ? 45.569 40.384 30.986 1.00 26.84 197 PRO A O 1
ATOM 1575 N N . ASP A 1 198 ? 46.982 40.073 29.234 1.00 25.59 198 ASP A N 1
ATOM 1576 C CA . ASP A 1 198 ? 46.409 38.749 28.953 1.00 26.62 198 ASP A CA 1
ATOM 1577 C C . ASP A 1 198 ? 47.465 37.884 28.309 1.00 26.50 198 ASP A C 1
ATOM 1578 O O . ASP A 1 198 ? 48.509 38.329 27.829 1.00 28.54 198 ASP A O 1
ATOM 1583 N N . VAL A 1 199 ? 47.154 36.589 28.280 1.00 23.46 199 VAL A N 1
ATOM 1584 C CA . VAL A 1 199 ? 47.941 35.575 27.575 1.00 21.79 199 VAL A CA 1
ATOM 1585 C C . VAL A 1 199 ? 46.891 34.790 26.790 1.00 20.28 199 VAL A C 1
ATOM 1586 O O . VAL A 1 199 ? 45.989 34.209 27.385 1.00 23.61 199 VAL A O 1
ATOM 1590 N N . VAL A 1 200 ? 47.087 34.760 25.469 1.00 22.55 200 VAL A N 1
ATOM 1591 C CA . VAL A 1 200 ? 46.088 34.128 24.604 1.00 21.09 200 VAL A CA 1
ATOM 1592 C C . VAL A 1 200 ? 46.569 32.738 24.212 1.00 20.65 200 VAL A C 1
ATOM 1593 O O . VAL A 1 200 ? 47.714 32.601 23.743 1.00 26.84 200 VAL A O 1
ATOM 1597 N N . VAL A 1 201 ? 45.774 31.721 24.446 1.00 19.37 201 VAL A N 1
ATOM 1598 C CA . VAL A 1 201 ? 46.057 30.371 24.091 1.00 18.36 201 VAL A CA 1
ATOM 1599 C C . VAL A 1 201 ? 45.182 29.982 22.917 1.00 17.36 201 VAL A C 1
ATOM 1600 O O . VAL A 1 201 ? 43.960 30.222 22.932 1.00 18.25 201 VAL A O 1
ATOM 1604 N N . TRP A 1 202 ? 45.779 29.355 21.887 1.00 18.05 202 TRP A N 1
ATOM 1605 C CA . TRP A 1 202 ? 44.947 28.932 20.751 1.00 16.82 202 TRP A CA 1
ATOM 1606 C C . TRP A 1 202 ? 43.992 27.816 21.185 1.00 17.88 202 TRP A C 1
ATOM 1607 O O . TRP A 1 202 ? 44.404 26.832 21.841 1.00 22.09 202 TRP A O 1
ATOM 1618 N N . GLY A 1 203 ? 42.784 27.894 20.620 1.00 17.51 203 GLY A N 1
ATOM 1619 C CA . GLY A 1 203 ? 41.805 26.840 20.812 1.00 17.67 203 GLY A CA 1
ATOM 1620 C C . GLY A 1 203 ? 40.773 27.241 21.867 1.00 16.31 203 GLY A C 1
ATOM 1621 O O . GLY A 1 203 ? 40.780 28.353 22.383 1.00 19.09 203 GLY A O 1
ATOM 1622 N N . SER A 1 204 ? 39.840 26.326 22.098 1.00 16.67 204 SER A N 1
ATOM 1623 C CA . SER A 1 204 ? 38.772 26.650 23.021 1.00 17.34 204 SER A CA 1
ATOM 1624 C C . SER A 1 204 ? 39.059 26.322 24.453 1.00 16.29 204 SER A C 1
ATOM 1625 O O . SER A 1 204 ? 38.336 26.737 25.363 1.00 18.63 204 SER A O 1
ATOM 1628 N N . GLY A 1 205 ? 40.068 25.487 24.709 1.00 16.64 205 GLY A N 1
ATOM 1629 C CA . GLY A 1 205 ? 40.374 25.038 26.052 1.00 16.75 205 GLY A CA 1
ATOM 1630 C C . GLY A 1 205 ? 39.644 23.764 26.447 1.00 15.65 205 GLY A C 1
ATOM 1631 O O . GLY A 1 205 ? 39.905 23.209 27.523 1.00 17.75 205 GLY A O 1
ATOM 1632 N N . THR A 1 206 ? 38.678 23.319 25.623 1.00 16.02 206 THR A N 1
ATOM 1633 C CA . THR A 1 206 ? 37.901 22.157 25.982 1.00 15.90 206 THR A CA 1
ATOM 1634 C C . THR A 1 206 ? 38.559 20.786 25.878 1.00 17.08 206 THR A C 1
ATOM 1635 O O . THR A 1 206 ? 38.132 19.857 26.595 1.00 19.18 206 THR A O 1
ATOM 1639 N N . PRO A 1 207 ? 39.562 20.552 25.052 1.00 18.28 207 PRO A N 1
ATOM 1640 C CA . PRO A 1 207 ? 40.109 19.202 24.928 1.00 19.42 207 PRO A CA 1
ATOM 1641 C C . PRO A 1 207 ? 40.663 18.725 26.258 1.00 17.38 207 PRO A C 1
ATOM 1642 O O . PRO A 1 207 ? 41.300 19.490 27.009 1.00 19.23 207 PRO A O 1
ATOM 1646 N N . MET A 1 208 ? 40.519 17.456 26.503 1.00 18.36 208 MET A N 1
ATOM 1647 C CA . MET A 1 208 ? 41.015 16.796 27.696 1.00 20.80 208 MET A CA 1
ATOM 1648 C C . MET A 1 208 ? 42.300 16.020 27.378 1.00 19.96 208 MET A C 1
ATOM 1649 O O . MET A 1 208 ? 42.335 15.265 26.413 1.00 21.04 208 MET A O 1
ATOM 1655 N N . ARG A 1 209 ? 43.315 16.261 28.238 1.00 21.20 209 ARG A N 1
ATOM 1656 C CA . ARG A 1 209 ? 44.610 15.610 28.087 1.00 19.64 209 ARG A CA 1
ATOM 1657 C C . ARG A 1 209 ? 45.095 15.140 29.447 1.00 19.91 209 ARG A C 1
ATOM 1658 O O . ARG A 1 209 ? 44.611 15.517 30.494 1.00 25.76 209 ARG A O 1
ATOM 1666 N N . GLU A 1 210 ? 46.168 14.385 29.447 1.00 19.83 210 GLU A N 1
ATOM 1667 C CA . GLU A 1 210 ? 46.761 13.749 30.613 1.00 19.36 210 GLU A CA 1
ATOM 1668 C C . GLU A 1 210 ? 48.236 14.133 30.729 1.00 18.77 210 GLU A C 1
ATOM 1669 O O . GLU A 1 210 ? 48.914 14.231 29.711 1.00 19.91 210 GLU A O 1
ATOM 1675 N N . PHE A 1 211 ? 48.666 14.366 31.987 1.00 17.90 211 PHE A N 1
ATOM 1676 C CA . PHE A 1 211 ? 50.033 14.821 32.210 1.00 18.47 211 PHE A CA 1
ATOM 1677 C C . PHE A 1 211 ? 50.606 14.097 33.433 1.00 19.33 211 PHE A C 1
ATOM 1678 O O . PHE A 1 211 ? 49.907 13.929 34.427 1.00 24.38 211 PHE A O 1
ATOM 1686 N N . LEU A 1 212 ? 51.864 13.759 33.368 1.00 18.29 212 LEU A N 1
ATOM 1687 C CA . LEU A 1 212 ? 52.541 13.060 34.471 1.00 18.95 212 LEU A CA 1
ATOM 1688 C C . LEU A 1 212 ? 53.943 13.684 34.692 1.00 18.20 212 LEU A C 1
ATOM 1689 O O . LEU A 1 212 ? 54.654 13.981 33.727 1.00 18.43 212 LEU A O 1
ATOM 1694 N N . HIS A 1 213 ? 54.230 13.952 35.976 1.00 18.15 213 HIS A N 1
ATOM 1695 C CA . HIS A 1 213 ? 55.539 14.534 36.275 1.00 17.91 213 HIS A CA 1
ATOM 1696 C C . HIS A 1 213 ? 56.628 13.485 36.003 1.00 17.46 213 HIS A C 1
ATOM 1697 O O . HIS A 1 213 ? 56.442 12.288 36.307 1.00 18.81 213 HIS A O 1
ATOM 1704 N N . VAL A 1 214 ? 57.751 13.922 35.486 1.00 18.43 214 VAL A N 1
ATOM 1705 C CA . VAL A 1 214 ? 58.811 13.010 35.096 1.00 17.24 214 VAL A CA 1
ATOM 1706 C C . VAL A 1 214 ? 59.353 12.213 36.282 1.00 17.96 214 VAL A C 1
ATOM 1707 O O . VAL A 1 214 ? 59.860 11.105 36.057 1.00 20.10 214 VAL A O 1
ATOM 1711 N N . ASP A 1 215 ? 59.288 12.752 37.511 1.00 19.63 215 ASP A N 1
ATOM 1712 C CA . ASP A 1 215 ? 59.797 11.953 38.647 1.00 20.15 215 ASP A CA 1
ATOM 1713 C C . ASP A 1 215 ? 58.852 10.786 38.915 1.00 19.43 215 ASP A C 1
ATOM 1714 O O . ASP A 1 215 ? 59.291 9.698 39.358 1.00 21.72 215 ASP A O 1
ATOM 1719 N N . ASP A 1 216 ? 57.552 10.960 38.671 1.00 19.75 216 ASP A N 1
ATOM 1720 C CA . ASP A 1 216 ? 56.616 9.837 38.756 1.00 19.66 216 ASP A CA 1
ATOM 1721 C C . ASP A 1 216 ? 56.955 8.844 37.616 1.00 19.30 216 ASP A C 1
ATOM 1722 O O . ASP A 1 216 ? 56.941 7.620 37.820 1.00 20.70 216 ASP A O 1
ATOM 1727 N N . MET A 1 217 ? 57.183 9.358 36.413 1.00 18.82 217 MET A N 1
ATOM 1728 C CA . MET A 1 217 ? 57.565 8.484 35.336 1.00 19.33 217 MET A CA 1
ATOM 1729 C C . MET A 1 217 ? 58.779 7.634 35.689 1.00 18.95 217 MET A C 1
ATOM 1730 O O . MET A 1 217 ? 58.829 6.409 35.444 1.00 20.54 217 MET A O 1
ATOM 1737 N N . ALA A 1 218 ? 59.808 8.269 36.257 1.00 18.50 218 ALA A N 1
ATOM 1738 C CA . ALA A 1 218 ? 61.034 7.551 36.607 1.00 19.59 218 ALA A CA 1
ATOM 1739 C C . ALA A 1 218 ? 60.700 6.498 37.658 1.00 19.37 218 ALA A C 1
ATOM 1740 O O . ALA A 1 218 ? 61.219 5.356 37.572 1.00 20.95 218 ALA A O 1
ATOM 1742 N N . ALA A 1 219 ? 59.916 6.846 38.675 1.00 20.72 219 ALA A N 1
ATOM 1743 C CA . ALA A 1 219 ? 59.577 5.873 39.706 1.00 20.77 219 ALA A CA 1
ATOM 1744 C C . ALA A 1 219 ? 58.845 4.692 39.116 1.00 20.31 219 ALA A C 1
ATOM 1745 O O . ALA A 1 219 ? 59.084 3.518 39.476 1.00 21.89 219 ALA A O 1
ATOM 1747 N N . ALA A 1 220 ? 57.875 4.927 38.242 1.00 19.62 220 ALA A N 1
ATOM 1748 C CA . ALA A 1 220 ? 57.112 3.850 37.622 1.00 19.09 220 ALA A CA 1
ATOM 1749 C C . ALA A 1 220 ? 58.028 2.957 36.773 1.00 19.95 220 ALA A C 1
ATOM 1750 O O . ALA A 1 220 ? 57.860 1.726 36.734 1.00 21.22 220 ALA A O 1
ATOM 1752 N N . SER A 1 221 ? 58.990 3.576 36.096 1.00 19.33 221 SER A N 1
ATOM 1753 C CA . SER A 1 221 ? 59.896 2.833 35.217 1.00 19.33 221 SER A CA 1
ATOM 1754 C C . SER A 1 221 ? 60.785 1.914 36.053 1.00 20.47 221 SER A C 1
ATOM 1755 O O . SER A 1 221 ? 60.940 0.750 35.649 1.00 21.45 221 SER A O 1
ATOM 1758 N N . ILE A 1 222 ? 61.282 2.416 37.171 1.00 19.33 222 ILE A N 1
ATOM 1759 C CA . ILE A 1 222 ? 62.117 1.570 38.035 1.00 21.27 222 ILE A CA 1
ATOM 1760 C C . ILE A 1 222 ? 61.262 0.469 38.620 1.00 21.24 222 ILE A C 1
ATOM 1761 O O . ILE A 1 222 ? 61.670 -0.701 38.688 1.00 23.22 222 ILE A O 1
ATOM 1766 N N . HIS A 1 223 ? 60.044 0.799 39.020 1.00 21.12 223 HIS A N 1
ATOM 1767 C CA . HIS A 1 223 ? 59.087 -0.188 39.527 1.00 21.08 223 HIS A CA 1
ATOM 1768 C C . HIS A 1 223 ? 58.873 -1.312 38.537 1.00 20.91 223 HIS A C 1
ATOM 1769 O O . HIS A 1 223 ? 58.980 -2.505 38.854 1.00 22.57 223 HIS A O 1
ATOM 1776 N N . VAL A 1 224 ? 58.585 -0.951 37.284 1.00 20.64 224 VAL A N 1
ATOM 1777 C CA . VAL A 1 224 ? 58.322 -1.929 36.245 1.00 21.69 224 VAL A CA 1
ATOM 1778 C C . VAL A 1 224 ? 59.580 -2.738 35.974 1.00 21.35 224 VAL A C 1
ATOM 1779 O O . VAL A 1 224 ? 59.479 -3.969 35.812 1.00 23.55 224 VAL A O 1
ATOM 1783 N N . MET A 1 225 ? 60.745 -2.109 35.909 1.00 20.24 225 MET A N 1
ATOM 1784 C CA . MET A 1 225 ? 61.992 -2.816 35.666 1.00 21.35 225 MET A CA 1
ATOM 1785 C C . MET A 1 225 ? 62.227 -3.910 36.728 1.00 24.09 225 MET A C 1
ATOM 1786 O O . MET A 1 225 ? 62.719 -4.987 36.412 1.00 24.94 225 MET A O 1
ATOM 1791 N N . GLU A 1 226 ? 61.908 -3.583 37.983 1.00 22.66 226 GLU A N 1
ATOM 1792 C CA . GLU A 1 226 ? 62.303 -4.437 39.092 1.00 23.75 226 GLU A CA 1
ATOM 1793 C C . GLU A 1 226 ? 61.282 -5.441 39.567 1.00 23.72 226 GLU A C 1
ATOM 1794 O O . GLU A 1 226 ? 61.577 -6.296 40.444 1.00 29.13 226 GLU A O 1
ATOM 1800 N N . LEU A 1 227 ? 60.089 -5.507 38.982 1.00 23.52 227 LEU A N 1
ATOM 1801 C CA . LEU A 1 227 ? 59.089 -6.518 39.289 1.00 24.87 227 LEU A CA 1
ATOM 1802 C C . LEU A 1 227 ? 59.705 -7.871 38.937 1.00 22.66 227 LEU A C 1
ATOM 1803 O O . LEU A 1 227 ? 60.518 -8.017 37.996 1.00 24.55 227 LEU A O 1
ATOM 1808 N N . ALA A 1 228 ? 59.306 -8.889 39.744 1.00 24.58 228 ALA A N 1
ATOM 1809 C CA . ALA A 1 228 ? 59.799 -10.213 39.312 1.00 25.95 228 ALA A CA 1
ATOM 1810 C C . ALA A 1 228 ? 59.169 -10.536 37.957 1.00 23.41 228 ALA A C 1
ATOM 1811 O O . ALA A 1 228 ? 58.037 -10.189 37.586 1.00 23.74 228 ALA A O 1
ATOM 1813 N N . HIS A 1 229 ? 59.987 -11.270 37.208 1.00 25.18 229 HIS A N 1
ATOM 1814 C CA . HIS A 1 229 ? 59.577 -11.640 35.835 1.00 24.04 229 HIS A CA 1
ATOM 1815 C C . HIS A 1 229 ? 58.236 -12.297 35.781 1.00 22.96 229 HIS A C 1
ATOM 1816 O O . HIS A 1 229 ? 57.396 -12.051 34.929 1.00 24.53 229 HIS A O 1
ATOM 1823 N N . GLU A 1 230 ? 57.955 -13.263 36.699 1.00 24.64 230 GLU A N 1
ATOM 1824 C CA . GLU A 1 230 ? 56.683 -13.960 36.657 1.00 25.50 230 GLU A CA 1
ATOM 1825 C C . GLU A 1 230 ? 55.494 -13.042 36.867 1.00 25.77 230 GLU A C 1
ATOM 1826 O O . GLU A 1 230 ? 54.453 -13.225 36.228 1.00 26.09 230 GLU A O 1
ATOM 1832 N N . VAL A 1 231 ? 55.670 -12.016 37.709 1.00 25.89 231 VAL A N 1
ATOM 1833 C CA . VAL A 1 231 ? 54.598 -11.026 37.889 1.00 24.81 231 VAL A CA 1
ATOM 1834 C C . VAL A 1 231 ? 54.415 -10.168 36.641 1.00 25.34 231 VAL A C 1
ATOM 1835 O O . VAL A 1 231 ? 53.302 -9.885 36.212 1.00 25.75 231 VAL A O 1
ATOM 1839 N N . TRP A 1 232 ? 55.512 -9.734 36.048 1.00 22.02 232 TRP A N 1
ATOM 1840 C CA . TRP A 1 232 ? 55.444 -8.964 34.784 1.00 20.87 232 TRP A CA 1
ATOM 1841 C C . TRP A 1 232 ? 54.799 -9.811 33.693 1.00 21.51 232 TRP A C 1
ATOM 1842 O O . TRP A 1 232 ? 53.887 -9.324 33.036 1.00 22.00 232 TRP A O 1
ATOM 1853 N N . LEU A 1 233 ? 55.176 -11.086 33.585 1.00 21.54 233 LEU A N 1
ATOM 1854 C CA . LEU A 1 233 ? 54.549 -11.951 32.575 1.00 23.65 233 LEU A CA 1
ATOM 1855 C C . LEU A 1 233 ? 53.060 -12.099 32.826 1.00 22.68 233 LEU A C 1
ATOM 1856 O O . LEU A 1 233 ? 52.273 -12.154 31.878 1.00 24.78 233 LEU A O 1
ATOM 1861 N N . GLU A 1 234 ? 52.614 -12.218 34.091 1.00 24.10 234 GLU A N 1
ATOM 1862 C CA . GLU A 1 234 ? 51.190 -12.411 34.347 1.00 27.49 234 GLU A CA 1
ATOM 1863 C C . GLU A 1 234 ? 50.326 -11.237 33.941 1.00 27.42 234 GLU A C 1
ATOM 1864 O O . GLU A 1 234 ? 49.136 -11.383 33.646 1.00 31.76 234 GLU A O 1
ATOM 1870 N N . ASN A 1 235 ? 50.952 -10.061 33.833 1.00 27.11 235 ASN A N 1
ATOM 1871 C CA . ASN A 1 235 ? 50.198 -8.841 33.560 1.00 25.18 235 ASN A CA 1
ATOM 1872 C C . ASN A 1 235 ? 50.484 -8.237 32.204 1.00 24.64 235 ASN A C 1
ATOM 1873 O O . ASN A 1 235 ? 50.082 -7.104 31.899 1.00 27.57 235 ASN A O 1
ATOM 1878 N N . THR A 1 236 ? 51.139 -9.028 31.355 1.00 23.66 236 THR A N 1
ATOM 1879 C CA . THR A 1 236 ? 51.423 -8.593 29.983 1.00 22.33 236 THR A CA 1
ATOM 1880 C C . THR A 1 236 ? 51.210 -9.782 29.033 1.00 22.48 236 THR A C 1
ATOM 1881 O O . THR A 1 236 ? 50.850 -10.851 29.540 1.00 25.08 236 THR A O 1
ATOM 1885 N N . GLN A 1 237 ? 51.389 -9.635 27.740 1.00 21.61 237 GLN A N 1
ATOM 1886 C CA . GLN A 1 237 ? 51.408 -10.753 26.807 1.00 21.11 237 GLN A CA 1
ATOM 1887 C C . GLN A 1 237 ? 52.686 -10.623 25.999 1.00 18.91 237 GLN A C 1
ATOM 1888 O O . GLN A 1 237 ? 53.074 -9.482 25.734 1.00 19.86 237 GLN A O 1
ATOM 1894 N N . PRO A 1 238 ? 53.238 -11.687 25.448 1.00 18.41 238 PRO A N 1
ATOM 1895 C CA . PRO A 1 238 ? 54.541 -11.564 24.771 1.00 19.25 238 PRO A CA 1
ATOM 1896 C C . PRO A 1 238 ? 54.530 -10.606 23.596 1.00 18.03 238 PRO A C 1
ATOM 1897 O O . PRO A 1 238 ? 55.552 -9.996 23.331 1.00 19.79 238 PRO A O 1
ATOM 1901 N N . MET A 1 239 ? 53.426 -10.556 22.855 1.00 17.58 239 MET A N 1
ATOM 1902 C CA . MET A 1 239 ? 53.357 -9.663 21.693 1.00 18.99 239 MET A CA 1
ATOM 1903 C C . MET A 1 239 ? 52.483 -8.466 21.994 1.00 22.53 239 MET A C 1
ATOM 1904 O O . MET A 1 239 ? 52.124 -7.717 21.080 1.00 22.84 239 MET A O 1
ATOM 1909 N N . LEU A 1 240 ? 52.186 -8.235 23.272 1.00 20.96 240 LEU A N 1
ATOM 1910 C CA . LEU A 1 240 ? 51.492 -7.023 23.746 1.00 21.11 240 LEU A CA 1
ATOM 1911 C C . LEU A 1 240 ? 52.038 -6.736 25.141 1.00 19.08 240 LEU A C 1
ATOM 1912 O O . LEU A 1 240 ? 51.377 -6.843 26.192 1.00 21.03 240 LEU A O 1
ATOM 1917 N N . SER A 1 241 ? 53.332 -6.371 25.175 1.00 18.71 241 SER A N 1
ATOM 1918 C CA . SER A 1 241 ? 54.126 -6.395 26.380 1.00 19.92 241 SER A CA 1
ATOM 1919 C C . SER A 1 241 ? 54.310 -5.061 27.092 1.00 18.44 241 SER A C 1
ATOM 1920 O O . SER A 1 241 ? 54.817 -5.048 28.209 1.00 20.16 241 SER A O 1
ATOM 1923 N N . HIS A 1 242 ? 53.977 -3.958 26.402 1.00 18.69 242 HIS A N 1
ATOM 1924 C CA . HIS A 1 242 ? 54.268 -2.654 26.962 1.00 18.23 242 HIS A CA 1
ATOM 1925 C C . HIS A 1 242 ? 5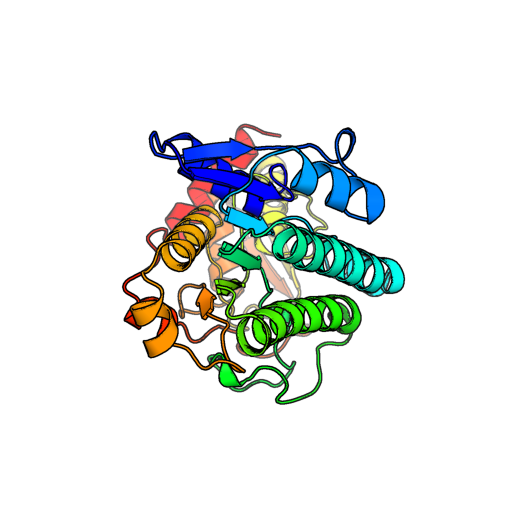3.238 -2.284 28.050 1.00 18.78 242 HIS A C 1
ATOM 1926 O O . HIS A 1 242 ? 52.165 -2.853 28.110 1.00 19.16 242 HIS A O 1
ATOM 1933 N N . ILE A 1 243 ? 53.641 -1.366 28.916 1.00 18.13 243 ILE A N 1
ATOM 1934 C CA . ILE A 1 243 ? 52.810 -0.935 30.036 1.00 18.96 243 ILE A CA 1
ATOM 1935 C C . ILE A 1 243 ? 52.667 0.594 29.951 1.00 17.01 243 ILE A C 1
ATOM 1936 O O . ILE A 1 243 ? 53.673 1.317 29.983 1.00 18.49 243 ILE A O 1
ATOM 1941 N N . ASN A 1 244 ? 51.431 1.049 29.904 1.00 17.77 244 ASN A N 1
ATOM 1942 C CA . ASN A 1 244 ? 51.157 2.499 29.927 1.00 17.77 244 ASN A CA 1
ATOM 1943 C C . ASN A 1 244 ? 51.543 3.057 31.307 1.00 18.99 244 ASN A C 1
ATOM 1944 O O . ASN A 1 244 ? 51.187 2.475 32.317 1.00 19.87 244 ASN A O 1
ATOM 1949 N N . VAL A 1 245 ? 52.147 4.244 31.280 1.00 19.13 245 VAL A N 1
ATOM 1950 C CA . VAL A 1 245 ? 52.529 4.913 32.507 1.00 19.19 245 VAL A CA 1
ATOM 1951 C C . VAL A 1 245 ? 51.873 6.309 32.451 1.00 19.07 245 VAL A C 1
ATOM 1952 O O . VAL A 1 245 ? 52.194 7.122 31.599 1.00 20.34 245 VAL A O 1
ATOM 1956 N N . GLY A 1 246 ? 51.034 6.578 33.451 1.00 19.16 246 GLY A N 1
ATOM 1957 C CA . GLY A 1 246 ? 50.322 7.862 33.482 1.00 20.31 246 GLY A CA 1
ATOM 1958 C C . GLY A 1 246 ? 49.482 7.897 34.735 1.00 20.09 246 GLY A C 1
ATOM 1959 O O . GLY A 1 246 ? 49.623 7.091 35.642 1.00 20.89 246 GLY A O 1
ATOM 1960 N N . THR A 1 247 ? 48.576 8.870 34.754 1.00 22.21 247 THR A N 1
ATOM 1961 C CA . THR A 1 247 ? 47.618 9.018 35.855 1.00 22.93 247 THR A CA 1
ATOM 1962 C C . THR A 1 247 ? 46.296 8.335 35.568 1.00 23.24 247 THR A C 1
ATOM 1963 O O . THR A 1 247 ? 45.521 8.049 36.468 1.00 26.83 247 THR A O 1
ATOM 1967 N N . GLY A 1 248 ? 45.965 8.199 34.263 1.00 22.76 248 GLY A N 1
ATOM 1968 C CA . GLY A 1 248 ? 44.642 7.730 33.890 1.00 24.35 248 GLY A CA 1
ATOM 1969 C C . GLY A 1 248 ? 43.559 8.759 34.128 1.00 26.28 248 GLY A C 1
ATOM 1970 O O . GLY A 1 248 ? 42.388 8.378 34.013 1.00 27.04 248 GLY A O 1
ATOM 1971 N N . VAL A 1 249 ? 43.941 9.999 34.381 1.00 25.30 249 VAL A N 1
ATOM 1972 C CA . VAL A 1 249 ? 42.987 11.058 34.679 1.00 26.53 249 VAL A CA 1
ATOM 1973 C C . VAL A 1 249 ? 43.240 12.223 33.726 1.00 24.05 249 VAL A C 1
ATOM 1974 O O . VAL A 1 249 ? 44.358 12.594 33.410 1.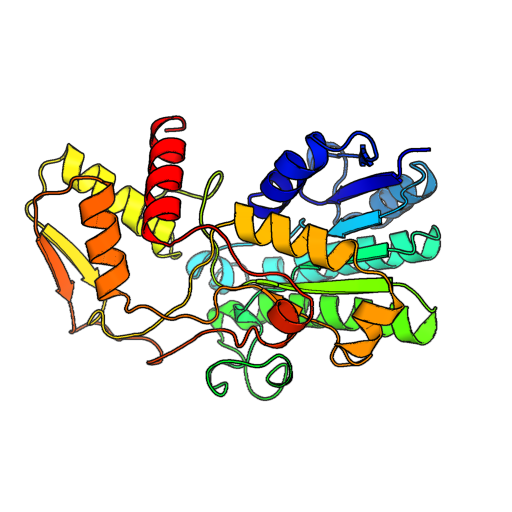00 29.81 249 VAL A O 1
ATOM 1978 N N . ASP A 1 250 ? 42.141 12.722 33.175 1.00 22.90 250 ASP A N 1
ATOM 1979 C CA . ASP A 1 250 ? 42.215 13.845 32.281 1.00 28.55 250 ASP A CA 1
ATOM 1980 C C . ASP A 1 250 ? 41.894 15.188 32.878 1.00 23.31 250 ASP A C 1
ATOM 1981 O O . ASP A 1 250 ? 41.242 15.286 33.907 1.00 29.99 250 ASP A O 1
ATOM 1986 N N . CYS A 1 251 ? 42.422 16.209 32.194 1.00 22.19 251 CYS A N 1
ATOM 1987 C CA . CYS A 1 251 ? 42.012 17.579 32.560 1.00 30.23 251 CYS A CA 1
ATOM 1988 C C . CYS A 1 251 ? 41.993 18.398 31.261 1.00 26.11 251 CYS A C 1
ATOM 1989 O O . CYS A 1 251 ? 42.726 18.135 30.291 1.00 27.99 251 CYS A O 1
ATOM 1992 N N . THR A 1 252 ? 41.093 19.353 31.282 1.00 21.94 252 THR A N 1
ATOM 1993 C CA . THR A 1 252 ? 40.959 20.229 30.124 1.00 19.72 252 THR A CA 1
ATOM 1994 C C . THR A 1 252 ? 42.231 21.089 30.023 1.00 18.33 252 THR A C 1
ATOM 1995 O O . THR A 1 252 ? 42.915 21.452 30.988 1.00 19.32 252 THR A O 1
ATOM 1999 N N . ILE A 1 253 ? 42.531 21.496 28.790 1.00 18.96 253 ILE A N 1
ATOM 2000 C CA . ILE A 1 253 ? 43.538 22.510 28.522 1.00 18.08 253 ILE A CA 1
ATOM 2001 C C . ILE A 1 253 ? 43.224 23.785 29.308 1.00 16.27 253 ILE A C 1
ATOM 2002 O O . ILE A 1 253 ? 44.107 24.458 29.814 1.00 16.70 253 ILE A O 1
ATOM 2007 N N . ARG A 1 254 ? 41.933 24.145 29.393 1.00 15.90 254 ARG A N 1
ATOM 2008 C CA . ARG A 1 254 ? 41.527 25.262 30.204 1.00 16.32 254 ARG A CA 1
ATOM 2009 C C . ARG A 1 254 ? 42.000 25.132 31.664 1.00 14.78 254 ARG A C 1
ATOM 2010 O O . ARG A 1 254 ? 42.633 26.028 32.213 1.00 16.61 254 ARG A O 1
ATOM 2018 N N . GLU A 1 255 ? 41.691 23.984 32.252 1.00 16.16 255 GLU A N 1
ATOM 2019 C CA . GLU A 1 255 ? 42.100 23.749 33.639 1.00 16.71 255 GLU A CA 1
ATOM 2020 C C . GLU A 1 255 ? 43.617 23.867 33.761 1.00 16.41 255 GLU A C 1
ATOM 2021 O O . GLU A 1 255 ? 44.156 24.446 34.721 1.00 17.26 255 GLU A O 1
ATOM 2027 N N . LEU A 1 256 ? 44.333 23.233 32.829 1.00 16.79 256 LEU A N 1
ATOM 2028 C CA . LEU A 1 256 ? 45.792 23.282 32.885 1.00 16.70 256 LEU A CA 1
ATOM 2029 C C . LEU A 1 256 ? 46.308 24.704 32.817 1.00 16.13 256 LEU A C 1
ATOM 2030 O O . LEU A 1 256 ? 47.143 25.119 33.646 1.00 17.15 256 LEU A O 1
ATOM 2035 N N . ALA A 1 257 ? 45.830 25.500 31.858 1.00 16.50 257 ALA A N 1
ATOM 2036 C CA . ALA A 1 257 ? 46.311 26.853 31.701 1.00 15.90 257 ALA A CA 1
ATOM 2037 C C . ALA A 1 257 ? 45.964 27.677 32.942 1.00 16.02 257 ALA A C 1
ATOM 2038 O O . ALA A 1 257 ? 46.769 28.501 33.399 1.00 16.88 257 ALA A O 1
ATOM 2040 N N . GLN A 1 258 ? 44.735 27.536 33.465 1.00 16.09 258 GLN A N 1
ATOM 2041 C CA . GLN A 1 258 ? 44.374 28.342 34.638 1.00 16.86 258 GLN A CA 1
ATOM 2042 C C . GLN A 1 258 ? 45.226 27.933 35.823 1.00 16.40 258 GLN A C 1
ATOM 2043 O O . GLN A 1 258 ? 45.588 28.759 36.671 1.00 18.37 258 GLN A O 1
ATOM 2049 N N . THR A 1 259 ? 45.546 26.643 35.972 1.00 16.30 259 THR A N 1
ATOM 2050 C CA . THR A 1 259 ? 46.378 26.190 37.057 1.00 16.51 259 THR A CA 1
ATOM 2051 C C . THR A 1 259 ? 47.802 26.737 36.943 1.00 17.00 259 THR A C 1
ATOM 2052 O O . THR A 1 259 ? 48.396 27.181 37.926 1.00 18.01 259 THR A O 1
ATOM 2056 N N . ILE A 1 260 ? 48.356 26.703 35.720 1.00 16.39 260 ILE A N 1
ATOM 2057 C CA . ILE A 1 260 ? 49.679 27.256 35.525 1.00 16.15 260 ILE A CA 1
ATOM 2058 C C . ILE A 1 260 ? 49.692 28.747 35.871 1.00 17.00 260 ILE A C 1
ATOM 2059 O O . ILE A 1 260 ? 50.631 29.225 36.508 1.00 18.28 260 ILE A O 1
ATOM 2064 N N . ALA A 1 261 ? 48.683 29.488 35.435 1.00 16.19 261 ALA A N 1
ATOM 2065 C CA . ALA A 1 261 ? 48.574 30.892 35.755 1.00 17.13 261 ALA A CA 1
ATOM 2066 C C . ALA A 1 261 ? 48.631 31.112 37.269 1.00 18.21 261 ALA A C 1
ATOM 2067 O O . ALA A 1 261 ? 49.365 31.982 37.772 1.00 20.12 261 ALA A O 1
ATOM 2069 N N . LYS A 1 262 ? 47.897 30.299 38.021 1.00 17.24 262 LYS A N 1
ATOM 2070 C CA . LYS A 1 262 ? 47.891 30.421 39.470 1.00 18.53 262 LYS A CA 1
ATOM 2071 C C . LYS A 1 262 ? 49.273 30.074 40.031 1.00 17.86 262 LYS A C 1
ATOM 2072 O O . LYS A 1 262 ? 49.791 30.762 40.927 1.00 20.95 262 LYS A O 1
ATOM 2078 N N . VAL A 1 263 ? 49.872 28.980 39.577 1.00 17.09 263 VAL A N 1
ATOM 2079 C CA . VAL A 1 263 ? 51.179 28.551 40.084 1.00 18.46 263 VAL A CA 1
ATOM 2080 C C . VAL A 1 263 ? 52.249 29.638 39.907 1.00 18.53 263 VAL A C 1
ATOM 2081 O O . VAL A 1 263 ? 53.070 29.855 40.804 1.00 20.66 263 VAL A O 1
ATOM 2085 N N . VAL A 1 264 ? 52.211 30.351 38.790 1.00 17.36 264 VAL A N 1
ATOM 2086 C CA . VAL A 1 264 ? 53.194 31.386 38.503 1.00 19.04 264 VAL A CA 1
ATOM 2087 C C . VAL A 1 264 ? 52.820 32.713 39.175 1.00 20.87 264 VAL A C 1
ATOM 2088 O O . VAL A 1 264 ? 53.708 33.590 39.209 1.00 23.31 264 VAL A O 1
ATOM 2094 N N . GLY A 1 265 ? 51.612 32.853 39.643 1.00 19.40 265 GLY A N 1
ATOM 2095 C CA . GLY A 1 265 ? 51.194 34.131 40.253 1.00 20.90 265 GLY A CA 1
ATOM 2096 C C . GLY A 1 265 ? 50.825 35.207 39.245 1.00 22.22 265 GLY A C 1
ATOM 2097 O O . GLY A 1 265 ? 50.789 36.408 39.556 1.00 25.25 265 GLY A O 1
ATOM 2098 N N . TYR A 1 266 ? 50.404 34.790 38.043 1.00 23.13 266 TYR A N 1
ATOM 2099 C CA . TYR A 1 266 ? 49.947 35.721 37.012 1.00 23.21 266 TYR A CA 1
ATOM 2100 C C . TYR A 1 266 ? 48.592 36.289 37.458 1.00 25.46 266 TYR A C 1
ATOM 2101 O O . TYR A 1 266 ? 47.697 35.535 37.876 1.00 27.13 266 TYR A O 1
ATOM 2110 N N . LYS A 1 267 ? 48.441 37.615 37.280 1.00 24.15 267 LYS A N 1
ATOM 2111 C CA . LYS A 1 267 ? 47.206 38.275 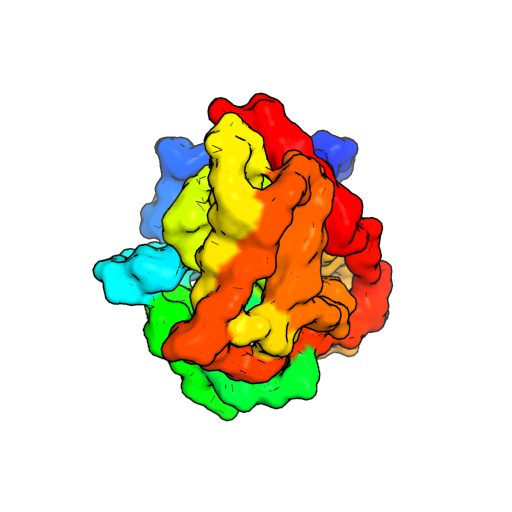37.664 1.00 26.42 267 LYS A CA 1
ATOM 2112 C C . LYS A 1 267 ? 46.472 38.929 36.481 1.00 27.50 267 LYS A C 1
ATOM 2113 O O . LYS A 1 267 ? 45.468 39.612 36.653 1.00 35.28 267 LYS A O 1
ATOM 2119 N N . GLY A 1 268 ? 46.961 38.657 35.292 1.00 26.46 268 GLY A N 1
ATOM 2120 C CA . GLY A 1 268 ? 46.282 39.043 34.058 1.00 24.78 268 GLY A CA 1
ATOM 2121 C C . GLY A 1 268 ? 45.241 37.962 33.733 1.00 24.73 268 GLY A C 1
ATOM 2122 O O . GLY A 1 268 ? 44.873 37.078 34.521 1.00 27.12 268 GLY A O 1
ATOM 2123 N N . ARG A 1 269 ? 44.736 38.031 32.502 1.00 23.28 269 ARG A N 1
ATOM 2124 C CA . ARG A 1 269 ? 43.684 37.083 32.084 1.00 24.01 269 ARG A CA 1
ATOM 2125 C C . ARG A 1 269 ? 44.233 35.996 31.152 1.00 22.17 269 ARG A C 1
ATOM 2126 O O . ARG A 1 269 ? 45.003 36.292 30.280 1.00 22.61 269 ARG A O 1
ATOM 2134 N N . VAL A 1 270 ? 43.832 34.771 31.437 1.00 21.68 270 VAL A N 1
ATOM 2135 C CA . VAL A 1 270 ? 44.082 33.671 30.499 1.00 20.47 270 VAL A CA 1
ATOM 2136 C C . VAL A 1 270 ? 42.959 33.753 29.477 1.00 19.51 270 VAL A C 1
ATOM 2137 O O . VAL A 1 270 ? 41.792 33.740 29.869 1.00 22.13 270 VAL A O 1
ATOM 2141 N N . VAL A 1 271 ? 43.278 33.836 28.220 1.00 20.69 271 VAL A N 1
ATOM 2142 C CA . VAL A 1 271 ? 42.270 33.984 27.170 1.00 21.25 271 VAL A CA 1
ATOM 2143 C C . VAL A 1 271 ? 42.403 32.839 26.167 1.00 18.79 271 VAL A C 1
ATOM 2144 O O . VAL A 1 271 ? 43.529 32.540 25.778 1.00 22.91 271 VAL A O 1
ATOM 2148 N N . PHE A 1 272 ? 41.297 32.233 25.789 1.00 18.57 272 PHE A N 1
ATOM 2149 C CA . PHE A 1 272 ? 41.334 31.201 24.757 1.00 18.08 272 PHE A CA 1
ATOM 2150 C C . PHE A 1 272 ? 40.738 31.758 23.479 1.00 17.60 272 PHE A C 1
ATOM 2151 O O . PHE A 1 272 ? 39.672 32.399 23.523 1.00 23.17 272 PHE A O 1
ATOM 2159 N N . ASP A 1 273 ? 41.397 31.515 22.376 1.00 18.75 273 ASP A N 1
ATOM 2160 C CA . ASP A 1 273 ? 40.937 31.945 21.062 1.00 18.99 273 ASP A CA 1
ATOM 2161 C C . ASP A 1 273 ? 40.360 30.740 20.358 1.00 19.03 273 ASP A C 1
ATOM 2162 O O . ASP A 1 273 ? 41.043 29.964 19.663 1.00 19.87 273 ASP A O 1
ATOM 2167 N N . ALA A 1 274 ? 39.052 30.592 20.423 1.00 18.33 274 ALA A N 1
ATOM 2168 C CA . ALA A 1 274 ? 38.304 29.503 19.874 1.00 19.11 274 ALA A CA 1
ATOM 2169 C C . ALA A 1 274 ? 38.137 29.603 18.344 1.00 19.78 274 ALA A C 1
ATOM 2170 O O . ALA A 1 274 ? 37.537 28.684 17.789 1.00 23.00 274 ALA A O 1
ATOM 2172 N N . SER A 1 275 ? 38.719 30.623 17.723 1.00 19.93 275 SER A N 1
ATOM 2173 C CA . SER A 1 275 ? 38.752 30.592 16.262 1.00 24.12 275 SER A CA 1
ATOM 2174 C C . SER A 1 275 ? 39.801 29.622 15.735 1.00 25.91 275 SER A C 1
ATOM 2175 O O . SER A 1 275 ? 39.803 29.344 14.536 1.00 33.40 275 SER A O 1
ATOM 2178 N N . LYS A 1 276 ? 40.699 29.181 16.609 1.00 21.88 276 LYS A N 1
ATOM 2179 C CA . LYS A 1 276 ? 41.726 28.212 16.229 1.00 21.03 276 LYS A CA 1
ATOM 2180 C C . LYS A 1 276 ? 41.191 26.845 16.645 1.00 23.69 276 LYS A C 1
ATOM 2181 O O . LYS A 1 276 ? 40.548 26.622 17.690 1.00 25.43 276 LYS A O 1
ATOM 2187 N N . PRO A 1 277 ? 41.554 25.846 15.893 1.00 28.83 277 PRO A N 1
ATOM 2188 C CA . PRO A 1 277 ? 41.047 24.501 16.059 1.00 32.31 277 PRO A CA 1
ATOM 2189 C C . PRO A 1 277 ? 41.692 23.796 17.234 1.00 28.72 277 PRO A C 1
ATOM 2190 O O . PRO A 1 277 ? 42.730 24.200 17.822 1.00 30.26 277 PRO A O 1
ATOM 2194 N N . ASP A 1 278 ? 40.751 22.974 17.760 1.00 26.47 278 ASP A N 1
ATOM 2195 C CA . ASP A 1 278 ? 41.120 22.056 18.789 1.00 23.03 278 ASP A CA 1
ATOM 2196 C C . ASP A 1 278 ? 41.546 20.714 18.190 1.00 28.04 278 ASP A C 1
ATOM 2197 O O . ASP A 1 278 ? 41.083 20.362 17.103 1.00 31.53 278 ASP A O 1
ATOM 2202 N N . GLY A 1 279 ? 42.390 20.019 18.927 1.00 28.44 279 GLY A N 1
ATOM 2203 C CA . GLY A 1 279 ? 42.620 18.607 18.498 1.00 31.42 279 GLY A CA 1
ATOM 2204 C C . GLY A 1 279 ? 41.456 17.738 18.985 1.00 30.55 279 GLY A C 1
ATOM 2205 O O . GLY A 1 279 ? 40.330 18.230 19.181 1.00 33.54 279 GLY A O 1
ATOM 2206 N N . THR A 1 280 ? 41.668 16.426 19.035 1.00 28.97 280 THR A N 1
ATOM 2207 C CA . THR A 1 280 ? 40.584 15.532 19.421 1.00 28.70 280 THR A CA 1
ATOM 2208 C C . THR A 1 280 ? 40.135 15.897 20.830 1.00 26.74 280 THR A C 1
ATOM 2209 O O . THR A 1 280 ? 40.875 16.458 21.662 1.00 27.09 280 THR A O 1
ATOM 2213 N N . PRO A 1 281 ? 38.922 15.511 21.182 1.00 25.75 281 PRO A N 1
ATOM 2214 C CA . PRO A 1 281 ? 38.319 15.940 22.433 1.00 26.37 281 PRO A CA 1
ATOM 2215 C C . PRO A 1 281 ? 38.926 15.315 23.673 1.00 24.57 281 PRO A C 1
ATOM 2216 O O . PRO A 1 281 ? 38.893 15.934 24.738 1.00 24.80 281 PRO A O 1
ATOM 2220 N N . ARG A 1 282 ? 39.560 14.162 23.504 1.00 24.85 282 ARG A N 1
ATOM 2221 C CA . ARG A 1 282 ? 40.089 13.445 24.656 1.00 23.79 282 ARG A CA 1
ATOM 2222 C C . ARG A 1 282 ? 41.222 12.521 24.259 1.00 21.64 282 ARG A C 1
ATOM 2223 O O . ARG A 1 282 ? 41.091 11.773 23.284 1.00 24.99 282 ARG A O 1
ATOM 2231 N N . LYS A 1 283 ? 42.296 12.586 25.034 1.00 20.85 283 LYS A N 1
ATOM 2232 C CA . LYS A 1 283 ? 43.426 11.676 24.786 1.00 22.96 283 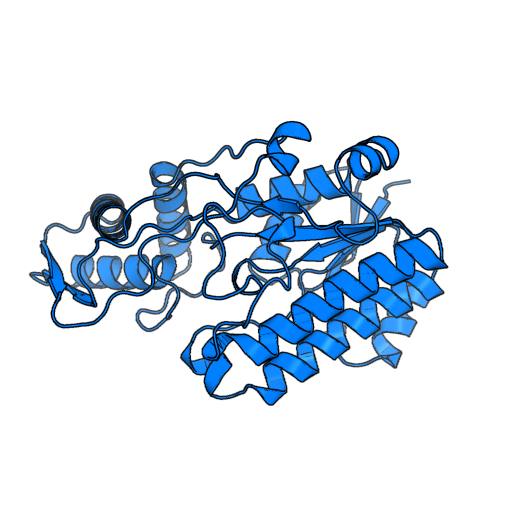LYS A CA 1
ATOM 2233 C C . LYS A 1 283 ? 44.032 11.360 26.133 1.00 21.24 283 LYS A C 1
ATOM 2234 O O . LYS A 1 283 ? 44.417 12.308 26.871 1.00 23.22 283 LYS A O 1
ATOM 2240 N N . LEU A 1 284 ? 44.011 10.107 26.552 1.00 20.45 284 LEU A N 1
ATOM 2241 C CA . LEU A 1 284 ? 44.606 9.708 27.807 1.00 22.12 284 LEU A CA 1
ATOM 2242 C C . LEU A 1 284 ? 44.877 8.193 27.800 1.00 21.38 284 LEU A C 1
ATOM 2243 O O . LEU A 1 284 ? 44.217 7.488 27.046 1.00 22.33 284 LEU A O 1
ATOM 2248 N N . LEU A 1 285 ? 45.811 7.789 28.625 1.00 20.99 285 LEU A N 1
ATOM 2249 C CA . LEU A 1 285 ? 46.094 6.359 28.741 1.00 20.09 285 LEU A CA 1
ATOM 2250 C C . LEU A 1 285 ? 45.193 5.676 29.753 1.00 20.75 285 LEU A C 1
ATOM 2251 O O . LEU A 1 285 ? 44.827 6.279 30.771 1.00 25.16 285 LEU A O 1
ATOM 2256 N N . ASP A 1 286 ? 44.882 4.408 29.477 1.00 20.97 286 ASP A N 1
ATOM 2257 C CA . ASP A 1 286 ? 44.297 3.516 30.461 1.00 21.80 286 ASP A CA 1
ATOM 2258 C C . ASP A 1 286 ? 45.453 2.848 31.220 1.00 20.67 286 ASP A C 1
ATOM 2259 O O . ASP A 1 286 ? 46.297 2.199 30.566 1.00 21.68 286 ASP A O 1
ATOM 2264 N N . VAL A 1 287 ? 45.554 3.113 32.502 1.00 21.83 287 VAL A N 1
ATOM 2265 C CA . VAL A 1 287 ? 46.670 2.642 33.309 1.00 21.76 287 VAL A CA 1
ATOM 2266 C C . VAL A 1 287 ? 46.282 1.484 34.209 1.00 21.79 287 VAL A C 1
ATOM 2267 O O . VAL A 1 287 ? 46.926 1.242 35.213 1.00 24.87 287 VAL A O 1
ATOM 2271 N N . THR A 1 288 ? 45.267 0.732 33.777 1.00 21.77 288 THR A N 1
ATOM 2272 C CA . THR A 1 288 ? 44.862 -0.449 34.578 1.00 24.21 288 THR A CA 1
ATOM 2273 C C . THR A 1 288 ? 46.003 -1.421 34.775 1.00 23.37 288 THR A C 1
ATOM 2274 O O . THR A 1 288 ? 46.184 -1.918 35.890 1.00 24.96 288 THR A O 1
ATOM 2278 N N . ARG A 1 289 ? 46.809 -1.712 33.745 1.00 22.94 289 ARG A N 1
ATOM 2279 C CA . ARG A 1 289 ? 47.892 -2.677 33.921 1.00 22.26 289 ARG A CA 1
ATOM 2280 C C . ARG A 1 289 ? 48.878 -2.217 34.987 1.00 23.01 289 ARG A C 1
ATOM 2281 O O . ARG A 1 289 ? 49.249 -2.997 35.870 1.00 25.11 289 ARG A O 1
ATOM 2289 N N . LEU A 1 290 ? 49.279 -0.943 34.905 1.00 22.81 290 LEU A N 1
ATOM 2290 C CA . LEU A 1 290 ? 50.238 -0.431 35.881 1.00 23.07 290 LEU A CA 1
ATOM 2291 C C . LEU A 1 290 ? 49.689 -0.456 37.319 1.00 23.83 290 LEU A C 1
ATOM 2292 O O . LEU A 1 290 ? 50.402 -0.812 38.258 1.00 23.83 290 LEU A O 1
ATOM 2297 N N . HIS A 1 291 ? 48.423 -0.060 37.460 1.00 22.82 291 HIS A N 1
ATOM 2298 C CA . HIS A 1 291 ? 47.815 -0.083 38.803 1.00 24.65 291 HIS A CA 1
ATOM 2299 C C . HIS A 1 291 ? 47.718 -1.540 39.285 1.00 26.62 291 HIS A C 1
ATOM 2300 O O . HIS A 1 291 ? 47.978 -1.782 40.472 1.00 30.09 291 HIS A O 1
ATOM 2307 N N . GLN A 1 292 ? 47.361 -2.478 38.411 1.00 25.54 292 GLN A N 1
ATOM 2308 C CA . GLN A 1 292 ? 47.330 -3.890 38.815 1.00 27.48 292 GLN A CA 1
ATOM 2309 C C . GLN A 1 292 ? 48.667 -4.428 39.244 1.00 27.62 292 GLN A C 1
ATOM 2310 O O . GLN A 1 292 ? 48.809 -5.352 40.058 1.00 33.09 292 GLN A O 1
ATOM 2316 N N . LEU A 1 293 ? 49.750 -3.850 38.713 1.00 26.92 293 LEU A N 1
ATOM 2317 C CA . LEU A 1 293 ? 51.126 -4.094 39.040 1.00 25.53 293 LEU A CA 1
ATOM 2318 C C . LEU A 1 293 ? 51.591 -3.402 40.312 1.00 27.02 293 LEU A C 1
ATOM 2319 O O . LEU A 1 293 ? 52.758 -3.512 40.706 1.00 29.63 293 LEU A O 1
ATOM 2324 N N . GLY A 1 294 ? 50.710 -2.629 40.944 1.00 28.54 294 GLY A N 1
ATOM 2325 C CA . GLY A 1 294 ? 50.954 -2.038 42.242 1.00 28.61 294 GLY A CA 1
ATOM 2326 C C . GLY A 1 294 ? 51.651 -0.698 42.253 1.00 28.40 294 GLY A C 1
ATOM 2327 O O . GLY A 1 294 ? 52.167 -0.302 43.301 1.00 32.88 294 GLY A O 1
ATOM 2328 N N . TRP A 1 295 ? 51.578 0.019 41.141 1.00 24.27 295 TRP A N 1
ATOM 2329 C CA . TRP A 1 295 ? 52.173 1.372 41.151 1.00 23.72 295 TRP A CA 1
ATOM 2330 C C . TRP A 1 295 ? 51.127 2.421 40.855 1.00 24.70 295 TRP A C 1
ATOM 2331 O O . TRP A 1 295 ? 50.404 2.278 39.859 1.00 24.62 295 TRP A O 1
ATOM 2342 N N . TYR A 1 296 ? 51.094 3.458 41.684 1.00 24.33 296 TYR A N 1
ATOM 2343 C CA . TYR A 1 296 ? 50.170 4.571 41.507 1.00 25.50 296 TYR A CA 1
ATOM 2344 C C . TYR A 1 296 ? 50.961 5.880 41.624 1.00 24.83 296 TYR A C 1
ATOM 2345 O O . TYR A 1 296 ? 51.849 6.002 42.483 1.00 27.30 296 TYR A O 1
ATOM 2354 N N . HIS A 1 297 ? 50.634 6.851 40.764 1.00 24.34 297 HIS A N 1
ATOM 2355 C CA . HIS A 1 297 ? 51.440 8.088 40.785 1.00 23.95 297 HIS A CA 1
ATOM 2356 C C . HIS A 1 297 ? 51.216 8.853 42.075 1.00 22.50 297 HIS A C 1
ATOM 2357 O O . HIS A 1 297 ? 50.156 8.718 42.718 1.00 26.83 297 HIS A O 1
ATOM 2364 N N . GLU A 1 298 ? 52.235 9.589 42.476 1.00 23.28 298 GLU A N 1
ATOM 2365 C CA . GLU A 1 298 ? 52.212 10.330 43.743 1.00 25.27 298 GLU A CA 1
ATOM 2366 C C . GLU A 1 298 ? 52.124 11.843 43.587 1.00 25.49 298 GLU A C 1
ATOM 2367 O O . GLU A 1 298 ? 51.839 12.484 44.593 1.00 29.92 298 GLU A O 1
ATOM 2373 N N . ILE A 1 299 ? 52.431 12.378 42.421 1.00 21.66 299 ILE A N 1
ATOM 2374 C CA . ILE A 1 299 ? 52.552 13.822 42.249 1.00 22.27 299 ILE A CA 1
ATOM 2375 C C . ILE A 1 299 ? 51.305 14.365 41.553 1.00 21.85 299 ILE A C 1
ATOM 2376 O O . ILE A 1 299 ? 51.069 14.068 40.397 1.00 23.08 299 ILE A O 1
ATOM 2381 N N . SER A 1 300 ? 50.542 15.168 42.299 1.00 23.44 300 SER A N 1
ATOM 2382 C CA . SER A 1 300 ? 49.365 15.779 41.686 1.00 22.06 300 SER A CA 1
ATOM 2383 C C . SER A 1 300 ? 49.790 16.873 40.696 1.00 21.53 300 SER A C 1
ATOM 2384 O O . SER A 1 300 ? 50.908 17.367 40.762 1.00 23.06 300 SER A O 1
ATOM 2387 N N . LEU A 1 301 ? 48.848 17.218 39.807 1.00 20.68 301 LEU A N 1
ATOM 2388 C CA . LEU A 1 301 ? 49.188 18.277 38.847 1.00 20.15 301 LEU A CA 1
ATOM 2389 C C . LEU A 1 301 ? 49.625 19.568 39.538 1.00 20.42 301 LEU A C 1
ATOM 2390 O O . LEU A 1 301 ? 50.574 20.244 39.136 1.00 20.55 301 LEU A O 1
ATOM 2395 N N . GLU A 1 302 ? 48.810 20.023 40.509 1.00 22.75 302 GLU A N 1
ATOM 2396 C CA . GLU A 1 302 ? 49.144 21.265 41.192 1.00 25.50 302 GLU A CA 1
ATOM 2397 C C . GLU A 1 302 ? 50.529 21.207 41.853 1.00 22.35 302 GLU A C 1
ATOM 2398 O O . GLU A 1 302 ? 51.331 22.140 41.686 1.00 23.65 302 GLU A O 1
ATOM 2404 N N . ALA A 1 303 ? 50.807 20.116 42.550 1.00 24.01 303 ALA A N 1
ATOM 2405 C CA . ALA A 1 303 ? 52.090 19.998 43.236 1.00 21.54 303 ALA A CA 1
ATOM 2406 C C . ALA A 1 303 ? 53.252 19.867 42.242 1.00 20.73 303 ALA A C 1
ATOM 2407 O O . ALA A 1 303 ? 54.273 20.532 42.395 1.00 21.70 303 ALA A O 1
ATOM 2409 N N . GLY A 1 304 ? 53.035 19.128 41.171 1.00 20.16 304 GLY A N 1
ATOM 2410 C CA . GLY A 1 304 ? 54.057 18.933 40.167 1.00 20.49 304 GLY A CA 1
ATOM 2411 C C . GLY A 1 304 ? 54.333 20.220 39.379 1.00 18.51 304 GLY A C 1
ATOM 2412 O O . GLY A 1 304 ? 55.506 20.510 39.119 1.00 18.88 304 GLY A O 1
ATOM 2413 N N . LEU A 1 305 ? 53.268 20.978 39.060 1.00 18.73 305 LEU A N 1
ATOM 2414 C CA . LEU A 1 305 ? 53.508 22.216 38.348 1.00 18.93 305 LEU A CA 1
ATOM 2415 C C . LEU A 1 305 ? 54.284 23.195 39.235 1.00 19.17 305 LEU A C 1
ATOM 2416 O O . LEU A 1 305 ? 55.151 23.914 38.771 1.00 19.97 305 LEU A O 1
ATOM 2421 N N . ALA A 1 306 ? 53.911 23.255 40.522 1.00 18.46 306 ALA A N 1
ATOM 2422 C CA . ALA A 1 306 ? 54.607 24.152 41.443 1.00 20.85 306 ALA A CA 1
ATOM 2423 C C . ALA A 1 306 ? 56.092 23.814 41.589 1.00 20.18 306 ALA A C 1
ATOM 2424 O O . ALA A 1 306 ? 56.943 24.700 41.567 1.00 20.74 306 ALA A O 1
ATOM 2426 N N . SER A 1 307 ? 56.375 22.512 41.764 1.00 19.54 307 SER A N 1
ATOM 2427 C CA . SER A 1 307 ? 57.792 22.161 41.904 1.00 20.78 307 SER A CA 1
ATOM 2428 C C . SER A 1 307 ? 58.568 22.320 40.591 1.00 19.53 307 SER A C 1
ATOM 2429 O O . SER A 1 307 ? 59.714 22.754 40.601 1.00 21.59 307 SER A O 1
ATOM 2432 N N . THR A 1 308 ? 57.890 22.081 39.458 1.00 19.61 308 THR A N 1
ATOM 2433 C CA . THR A 1 308 ? 58.517 22.305 38.175 1.00 19.16 308 THR A CA 1
ATOM 2434 C C . THR A 1 308 ? 58.875 23.773 37.944 1.00 19.82 308 THR A C 1
ATOM 2435 O O . THR A 1 308 ? 59.947 24.100 37.496 1.00 20.20 308 THR A O 1
ATOM 2439 N N . TYR A 1 309 ? 57.927 24.631 38.325 1.00 18.61 309 TYR A N 1
ATOM 2440 C CA . TYR A 1 309 ? 58.175 26.054 38.175 1.00 19.94 309 TYR A CA 1
ATOM 2441 C C . TYR A 1 309 ? 59.330 26.487 39.069 1.00 20.89 309 TYR A C 1
ATOM 2442 O O . TYR A 1 309 ? 60.156 27.270 38.644 1.00 21.18 309 TYR A O 1
ATOM 2451 N N . GLN A 1 310 ? 59.384 25.949 40.296 1.00 21.24 310 GLN A N 1
ATOM 2452 C CA . GLN A 1 310 ? 60.514 26.313 41.175 1.00 23.06 310 GLN A CA 1
ATOM 2453 C C . GLN A 1 310 ? 61.836 25.845 40.562 1.00 22.35 310 GLN A C 1
ATOM 2454 O O . GLN A 1 310 ? 62.832 26.558 40.617 1.00 24.49 310 GLN A O 1
ATOM 2460 N N . TRP A 1 311 ? 61.850 24.670 39.937 1.00 22.32 311 TRP A N 1
ATOM 2461 C CA . TRP A 1 311 ? 63.065 24.196 39.265 1.00 22.41 311 TRP A CA 1
ATOM 2462 C C . TRP A 1 311 ? 63.412 25.177 38.142 1.00 23.76 311 TRP A C 1
ATOM 2463 O O . TRP A 1 311 ? 64.580 25.574 37.993 1.00 25.07 311 TRP A O 1
ATOM 2474 N N . PHE A 1 312 ? 62.434 25.583 37.311 1.00 21.92 312 PHE A N 1
ATOM 2475 C CA . PHE A 1 312 ? 62.730 26.574 36.290 1.00 22.18 312 PHE A CA 1
ATOM 2476 C C . PHE A 1 312 ? 63.355 27.842 36.891 1.00 22.93 312 PHE A C 1
ATOM 2477 O O . PHE A 1 312 ? 64.324 28.374 36.369 1.00 25.79 312 PHE A O 1
ATOM 2485 N N . LEU A 1 313 ? 62.753 28.350 37.964 1.00 22.28 313 LEU A N 1
ATOM 2486 C CA . LEU A 1 313 ? 63.203 29.599 38.551 1.00 24.87 313 LEU A CA 1
ATOM 2487 C C . LEU A 1 313 ? 64.661 29.472 39.002 1.00 27.94 313 LEU A C 1
ATOM 2488 O O . LEU A 1 313 ? 65.409 30.445 38.937 1.00 30.48 313 LEU A O 1
ATOM 2493 N N . GLU A 1 314 ? 65.064 28.282 39.435 1.00 26.67 314 GLU A N 1
ATOM 2494 C CA . GLU A 1 314 ? 66.432 28.064 39.889 1.00 28.90 314 GLU A CA 1
ATOM 2495 C C . GLU A 1 314 ? 67.390 27.796 38.742 1.00 33.05 314 GLU A C 1
ATOM 2496 O O . GLU A 1 314 ? 68.606 27.800 38.941 1.00 38.19 314 GLU A O 1
ATOM 2502 N N . ASN A 1 315 ? 66.893 27.604 37.532 1.00 30.48 315 ASN A N 1
ATOM 2503 C CA . ASN A 1 315 ? 67.703 27.229 36.377 1.00 33.16 315 ASN A CA 1
ATOM 2504 C C . ASN A 1 315 ? 67.533 28.096 35.128 1.00 39.57 315 ASN A C 1
ATOM 2505 O O . ASN A 1 315 ? 67.577 27.633 33.969 1.00 40.97 315 ASN A O 1
ATOM 2510 N N . GLN A 1 316 ? 67.158 29.352 35.301 1.00 43.91 316 GLN A N 1
ATOM 2511 C CA . GLN A 1 316 ? 66.968 30.255 34.168 1.00 47.00 316 GLN A CA 1
ATOM 2512 C C . GLN A 1 316 ? 68.299 30.693 33.549 1.00 50.06 316 GLN A C 1
ATOM 2513 O O . GLN A 1 316 ? 69.371 30.159 33.823 1.00 54.01 316 GLN A O 1
#

Radius of gyration: 19.65 Å; Cα contacts (8 Å, |Δi|>4): 603; chains: 1; bounding box: 46×59×39 Å

GO terms:
  GO:0042803 protein homodimerization activity (F, IDA)
  GO:0050577 GDP-L-fucose synthase activity (F, IDA)

Solvent-accessible surface area: 14414 Å² total; per-residue (Å²): 152,114,71,30,1,2,0,1,24,18,177,33,38,27,0,4,0,0,59,63,54,2,107,161,71,55,80,12,78,39,8,52,75,24,170,151,115,12,60,23,41,66,60,193,30,0,83,75,13,7,60,70,41,165,12,56,10,0,2,1,16,12,38,66,98,25,18,96,115,29,4,81,76,115,55,68,57,1,51,128,38,2,86,46,15,3,41,13,0,0,88,6,0,20,103,41,113,2,64,43,0,0,0,13,5,19,19,31,0,2,4,95,159,13,161,52,56,2,33,9,54,25,12,109,126,39,120,24,36,98,33,22,84,27,19,0,74,0,7,12,35,0,0,60,48,0,3,55,32,21,139,132,105,56,31,7,0,1,0,0,0,11,8,63,40,2,0,16,88,29,86,17,88,55,92,26,51,86,41,4,1,8,5,0,67,78,0,28,54,6,51,79,128,148,21,112,65,9,49,13,165,2,29,2,93,9,60,39,0,20,2,5,0,40,4,0,0,32,0,0,13,54,0,0,72,26,60,71,119,56,5,82,146,33,8,90,80,116,41,0,0,0,0,0,0,17,28,100,28,17,40,27,99,96,0,0,66,12,0,8,131,33,14,42,17,181,20,164,10,52,27,42,74,96,77,124,62,54,41,108,92,41,4,0,37,7,69,29,0,49,130,10,49,22,133,58,157,46,57,43,80,58,0,0,49,60,0,25,89,55,12,64,120,80,141

CATH classification: 3.40.50.720 (+1 more: 3.90.25.10)

B-factor: mean 29.41, std 13.13, range [14.78, 95.96]